Protein AF-0000000068976047 (afdb_homodimer)

Solvent-accessible surface area (backbone atoms only — not comparable to full-atom values): 14159 Å² total; per-residue (Å²): 62,16,25,46,36,59,75,75,38,33,38,39,38,35,43,45,72,54,91,62,30,31,36,36,36,40,38,37,31,64,46,67,55,63,36,50,22,12,32,35,28,21,61,12,13,27,55,48,78,71,39,56,56,12,60,57,67,25,42,96,78,71,57,48,32,22,29,54,85,47,95,58,36,28,60,20,35,65,30,65,44,47,22,38,84,79,4,38,30,60,44,77,45,77,33,67,41,77,63,47,94,49,88,65,67,58,56,6,17,16,40,34,38,23,65,24,45,41,48,39,33,67,66,83,45,71,54,12,36,65,64,11,56,14,69,56,63,69,50,57,26,38,24,7,35,47,78,131,62,17,25,47,38,61,76,74,37,34,38,39,40,36,43,44,73,54,89,62,30,32,36,34,37,41,38,40,32,62,46,67,54,62,36,50,23,11,32,33,28,20,63,12,13,27,55,48,78,73,38,56,54,12,59,56,66,25,42,95,78,70,58,48,31,21,29,56,84,46,96,57,34,28,59,19,36,65,30,66,44,46,24,38,84,79,4,38,30,62,43,77,45,76,32,65,40,79,61,47,94,50,87,67,67,58,56,7,18,17,41,35,38,24,67,24,45,41,49,40,34,67,66,82,47,71,56,12,38,64,64,11,56,13,69,55,64,68,50,58,26,38,22,7,36,46,80,132

Structure (mmCIF, N/CA/C/O backbone):
data_AF-0000000068976047-model_v1
#
loop_
_entity.id
_entity.type
_entity.pdbx_description
1 polymer 'Cytosolic Cu-Zn superoxide dismutase'
#
loop_
_atom_site.group_PDB
_atom_site.id
_atom_site.type_symbol
_atom_site.label_atom_id
_atom_site.label_alt_id
_atom_site.label_comp_id
_atom_site.label_asym_id
_atom_site.label_entity_id
_atom_site.label_seq_id
_atom_site.pdbx_PDB_ins_code
_atom_site.Cartn_x
_atom_site.Cartn_y
_atom_site.Cartn_z
_atom_site.occupancy
_atom_site.B_iso_or_equiv
_atom_site.auth_seq_id
_atom_site.auth_comp_id
_atom_site.auth_asym_id
_atom_site.auth_atom_id
_atom_site.pdbx_PDB_model_num
ATOM 1 N N . MET A 1 1 ? 10.93 -3.861 -1.671 1 97.94 1 MET A N 1
ATOM 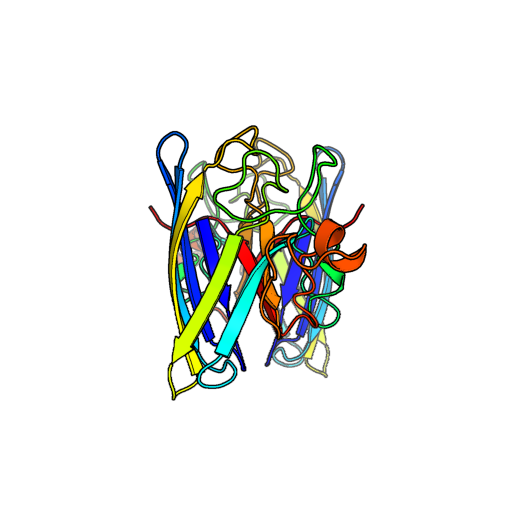2 C CA . MET A 1 1 ? 9.523 -3.537 -1.438 1 97.94 1 MET A CA 1
ATOM 3 C C . MET A 1 1 ? 8.953 -4.383 -0.306 1 97.94 1 MET A C 1
ATOM 5 O O . MET A 1 1 ? 9.5 -5.438 0.024 1 97.94 1 MET A O 1
ATOM 9 N N . VAL A 1 2 ? 7.941 -3.836 0.263 1 98.75 2 VAL A N 1
ATOM 10 C CA . VAL A 1 2 ? 7.293 -4.539 1.364 1 98.75 2 VAL A CA 1
ATOM 11 C C . VAL A 1 2 ? 5.773 -4.422 1.232 1 98.75 2 VAL A C 1
ATOM 13 O O . VAL A 1 2 ? 5.262 -3.379 0.822 1 98.75 2 VAL A O 1
ATOM 16 N N . ALA A 1 3 ? 5.066 -5.484 1.48 1 98.75 3 ALA A N 1
ATOM 17 C CA . ALA A 1 3 ? 3.609 -5.492 1.599 1 98.75 3 ALA A CA 1
ATOM 18 C C . ALA A 1 3 ? 3.174 -5.98 2.977 1 98.75 3 ALA A C 1
ATOM 20 O O . ALA A 1 3 ? 3.598 -7.051 3.424 1 98.75 3 ALA A O 1
ATOM 21 N N . THR A 1 4 ? 2.396 -5.211 3.668 1 98.44 4 THR A N 1
ATOM 22 C CA . THR A 1 4 ? 1.906 -5.543 5 1 98.44 4 THR A CA 1
ATOM 23 C C . THR A 1 4 ? 0.429 -5.922 4.957 1 98.44 4 THR A C 1
ATOM 25 O O . THR A 1 4 ? -0.408 -5.129 4.516 1 98.44 4 THR A O 1
ATOM 28 N N . PHE A 1 5 ? 0.188 -7.137 5.32 1 97.44 5 PHE A N 1
ATOM 29 C CA . PHE A 1 5 ? -1.178 -7.629 5.457 1 97.44 5 PHE A CA 1
ATOM 30 C C . PHE A 1 5 ? -1.69 -7.418 6.875 1 97.44 5 PHE A C 1
ATOM 32 O O . PHE A 1 5 ? -0.918 -7.477 7.836 1 97.44 5 PHE A O 1
ATOM 39 N N . ASN A 1 6 ? -3.053 -7.113 6.918 1 88.31 6 ASN A N 1
ATOM 40 C CA . ASN A 1 6 ? -3.564 -6.801 8.25 1 88.31 6 ASN A CA 1
ATOM 41 C C . ASN A 1 6 ? -4.949 -7.398 8.469 1 88.31 6 ASN A C 1
ATOM 43 O O . ASN A 1 6 ? -5.539 -7.973 7.555 1 88.31 6 ASN A O 1
ATOM 47 N N . ALA A 1 7 ? -5.438 -7.25 9.703 1 87.5 7 ALA A N 1
ATOM 48 C CA . ALA A 1 7 ? -6.73 -7.742 10.164 1 87.5 7 ALA A CA 1
ATOM 49 C C . ALA A 1 7 ? -6.762 -9.266 10.188 1 87.5 7 ALA A C 1
ATOM 51 O O . ALA A 1 7 ? -5.918 -9.898 10.828 1 87.5 7 ALA A O 1
ATOM 52 N N . SER A 1 8 ? -7.664 -9.828 9.43 1 90 8 SER A N 1
ATOM 53 C CA . SER A 1 8 ? -7.871 -11.273 9.484 1 90 8 SER A CA 1
ATOM 54 C C . SER A 1 8 ? -6.691 -12.023 8.875 1 90 8 SER A C 1
ATOM 56 O O . SER A 1 8 ? -6.453 -13.188 9.195 1 90 8 SER A O 1
ATOM 58 N N . TYR A 1 9 ? -6.016 -11.383 8.016 1 94.5 9 TYR A N 1
ATOM 59 C CA . TYR A 1 9 ? -4.801 -11.906 7.398 1 94.5 9 TYR A CA 1
ATOM 60 C C . TYR A 1 9 ? -3.59 -11.055 7.773 1 94.5 9 TYR A C 1
ATOM 62 O O . TYR A 1 9 ? -3.441 -9.93 7.289 1 94.5 9 TYR A O 1
ATOM 70 N N . SER A 1 10 ? -2.781 -11.508 8.641 1 96.12 10 SER A N 1
ATOM 71 C CA . SER A 1 10 ? -1.711 -10.672 9.172 1 96.12 10 SER A CA 1
ATOM 72 C C . SER A 1 10 ? -0.341 -11.188 8.758 1 96.12 10 SER A C 1
ATOM 74 O O . SER A 1 10 ? -0.132 -12.398 8.664 1 96.12 10 SER A O 1
ATOM 76 N N . GLY A 1 11 ? 0.594 -10.32 8.531 1 97.94 11 GLY A N 1
ATOM 77 C CA . GLY A 1 11 ? 1.97 -10.641 8.18 1 97.94 11 GLY A CA 1
ATOM 78 C C . GLY A 1 11 ? 2.539 -9.719 7.117 1 97.94 11 GLY A C 1
ATOM 79 O O . GLY A 1 11 ? 1.938 -8.695 6.785 1 97.94 11 GLY A O 1
ATOM 80 N N . GLN A 1 12 ? 3.736 -10.062 6.715 1 98.5 12 GLN A N 1
ATOM 81 C CA . GLN A 1 12 ? 4.41 -9.25 5.711 1 98.5 12 GLN A CA 1
ATOM 82 C C . GLN A 1 12 ? 5.164 -10.117 4.711 1 98.5 12 GLN A C 1
ATOM 84 O O . GLN A 1 12 ? 5.586 -11.227 5.039 1 98.5 12 GLN A O 1
ATOM 89 N N . ILE A 1 13 ? 5.297 -9.539 3.58 1 98.5 13 ILE A N 1
ATOM 90 C CA . ILE A 1 13 ? 6.246 -10.109 2.631 1 98.5 13 ILE A CA 1
ATOM 91 C C . ILE A 1 13 ? 7.18 -9.016 2.117 1 98.5 13 ILE A C 1
ATOM 93 O O . ILE A 1 13 ? 6.797 -7.848 2.037 1 98.5 13 ILE A O 1
ATOM 97 N N . PHE A 1 14 ? 8.359 -9.414 1.805 1 98.5 14 PHE A N 1
ATOM 98 C CA . PHE A 1 14 ? 9.391 -8.547 1.239 1 98.5 14 PHE A CA 1
ATOM 99 C C . PHE A 1 14 ? 9.789 -9.023 -0.155 1 98.5 14 PHE A C 1
ATOM 101 O O . PHE A 1 14 ? 9.93 -10.219 -0.393 1 98.5 14 PHE A O 1
ATOM 108 N N . VAL A 1 15 ? 9.875 -8.125 -1.045 1 97.31 15 VAL A N 1
ATOM 109 C CA . VAL A 1 15 ? 10.32 -8.406 -2.404 1 97.31 15 VAL A CA 1
ATOM 110 C C . VAL A 1 15 ? 11.633 -7.668 -2.678 1 97.31 15 VAL A C 1
ATOM 112 O O . VAL A 1 15 ? 11.695 -6.441 -2.559 1 97.31 15 VAL A O 1
ATOM 115 N N . HIS A 1 16 ? 12.539 -8.422 -3.029 1 95.75 16 HIS A N 1
ATOM 116 C CA . HIS A 1 16 ? 13.859 -7.867 -3.314 1 95.75 16 HIS A CA 1
ATOM 117 C C . HIS A 1 16 ? 14.32 -8.234 -4.719 1 95.75 16 HIS A C 1
ATOM 119 O O . HIS A 1 16 ? 14.266 -9.406 -5.109 1 95.75 16 HIS A O 1
ATOM 125 N N . ALA A 1 17 ? 14.719 -7.203 -5.414 1 92.75 17 ALA A N 1
ATOM 126 C CA . ALA A 1 17 ? 15.266 -7.441 -6.75 1 92.75 17 ALA A CA 1
ATOM 127 C C . ALA A 1 17 ? 16.781 -7.559 -6.715 1 92.75 17 ALA A C 1
ATOM 129 O O . ALA A 1 17 ? 17.469 -6.742 -6.086 1 92.75 17 ALA A O 1
ATOM 130 N N . ASP A 1 18 ? 17.25 -8.594 -7.277 1 89.31 18 ASP A N 1
ATOM 131 C CA . ASP A 1 18 ? 18.672 -8.844 -7.477 1 89.31 18 ASP A CA 1
ATOM 132 C C . ASP A 1 18 ? 18.953 -9.281 -8.914 1 89.31 18 ASP A C 1
ATOM 134 O O . ASP A 1 18 ? 18.766 -10.445 -9.258 1 89.31 18 ASP A O 1
ATOM 138 N N . GLY A 1 19 ? 19.516 -8.336 -9.672 1 89.38 19 GLY A N 1
ATOM 139 C CA . GLY A 1 19 ? 19.672 -8.633 -11.086 1 89.38 19 GLY A CA 1
ATOM 140 C C . GLY A 1 19 ? 18.359 -8.945 -11.781 1 89.38 19 GLY A C 1
ATOM 141 O O . GLY A 1 19 ? 17.422 -8.148 -11.734 1 89.38 19 GLY A O 1
ATOM 142 N N . ASN A 1 20 ? 18.312 -10.211 -12.32 1 89.25 20 ASN A N 1
ATOM 143 C CA . ASN A 1 20 ? 17.109 -10.594 -13.055 1 89.25 20 ASN A CA 1
ATOM 144 C C . ASN A 1 20 ? 16.172 -11.445 -12.203 1 89.25 20 ASN A C 1
ATOM 146 O O . ASN A 1 20 ? 15.273 -12.102 -12.727 1 89.25 20 ASN A O 1
ATOM 150 N N . LEU A 1 21 ? 16.438 -11.359 -10.945 1 92.44 21 LEU A N 1
ATOM 151 C CA . LEU A 1 21 ? 15.633 -12.188 -10.062 1 92.44 21 LEU A CA 1
ATOM 152 C C . LEU A 1 21 ? 14.914 -11.336 -9.023 1 92.44 21 LEU A C 1
ATOM 154 O O . LEU A 1 21 ? 15.477 -10.352 -8.523 1 92.44 21 LEU A O 1
ATOM 158 N N . LEU A 1 22 ? 13.695 -11.75 -8.75 1 94.19 22 LEU A N 1
ATOM 159 C CA . LEU A 1 22 ? 12.984 -11.281 -7.566 1 94.19 22 LEU A CA 1
ATOM 160 C C . LEU A 1 22 ? 12.945 -12.367 -6.496 1 94.19 22 LEU A C 1
ATOM 162 O O . LEU A 1 22 ? 12.641 -13.523 -6.789 1 94.19 22 LEU A O 1
ATOM 166 N N . THR A 1 23 ? 13.281 -11.977 -5.344 1 96.12 23 THR A N 1
ATOM 167 C CA . THR A 1 23 ? 13.078 -12.852 -4.195 1 96.12 23 THR A CA 1
ATOM 168 C C . THR A 1 23 ? 11.938 -12.336 -3.318 1 96.12 23 THR A C 1
ATOM 170 O O . THR A 1 23 ? 11.891 -11.156 -2.979 1 96.12 23 THR A O 1
ATOM 173 N N . VAL A 1 24 ? 11.023 -13.25 -3.035 1 97.19 24 VAL A N 1
ATOM 174 C CA . VAL A 1 24 ? 9.883 -12.938 -2.186 1 97.19 24 VAL A CA 1
ATOM 175 C C . VAL A 1 24 ? 9.945 -13.766 -0.904 1 97.19 24 VAL A C 1
ATOM 177 O O . VAL A 1 24 ? 9.914 -15 -0.952 1 97.19 24 VAL A O 1
ATOM 180 N N . ARG A 1 25 ? 10.016 -13.07 0.209 1 98.5 25 ARG A N 1
ATOM 181 C CA . ARG A 1 25 ? 10.133 -13.758 1.491 1 98.5 25 ARG A CA 1
ATOM 182 C C . ARG A 1 25 ? 9.188 -13.148 2.525 1 98.5 25 ARG A C 1
ATOM 184 O O . ARG A 1 25 ? 8.883 -11.961 2.471 1 98.5 25 ARG A O 1
ATOM 191 N N . GLY A 1 26 ? 8.766 -14.008 3.504 1 98.5 26 GLY A N 1
ATOM 192 C CA . GLY A 1 26 ? 7.914 -13.539 4.59 1 98.5 26 GLY A CA 1
ATOM 193 C C . GLY A 1 26 ? 6.848 -14.547 4.98 1 98.5 26 GLY A C 1
ATOM 194 O O . GLY A 1 26 ? 6.977 -15.742 4.695 1 98.5 26 GLY A O 1
ATOM 195 N N . GLN A 1 27 ? 5.867 -13.977 5.676 1 98.56 27 GLN A N 1
ATOM 196 C CA . GLN A 1 27 ? 4.832 -14.875 6.172 1 98.56 27 GLN A CA 1
ATOM 197 C C . GLN A 1 27 ? 3.494 -14.156 6.309 1 98.56 27 GLN A C 1
ATOM 199 O O . GLN A 1 27 ? 3.451 -12.984 6.684 1 98.56 27 GLN A O 1
ATOM 204 N N . ILE A 1 28 ? 2.475 -14.867 6.066 1 98.62 28 ILE A N 1
ATOM 205 C CA . ILE A 1 28 ? 1.108 -14.398 6.281 1 98.62 28 ILE A CA 1
ATOM 206 C C . ILE A 1 28 ? 0.331 -15.445 7.082 1 98.62 28 ILE A C 1
ATOM 208 O O . ILE A 1 28 ? 0.445 -16.641 6.828 1 98.62 28 ILE A O 1
ATOM 212 N N . SER A 1 29 ? -0.417 -15.039 7.98 1 98.5 29 SER A N 1
ATOM 213 C CA . SER A 1 29 ? -1.242 -15.898 8.82 1 98.5 29 SER A CA 1
ATOM 214 C C . SER A 1 29 ? -2.727 -15.617 8.609 1 98.5 29 SER A C 1
ATOM 216 O O . SER A 1 29 ? -3.096 -14.562 8.094 1 98.5 29 SER A O 1
ATOM 218 N N . GLY A 1 30 ? -3.537 -16.625 9.062 1 98.38 30 GLY A N 1
ATOM 219 C CA . GLY A 1 30 ? -4.98 -16.469 8.977 1 98.38 30 GLY A CA 1
ATOM 220 C C . GLY A 1 30 ? -5.57 -17.047 7.707 1 98.38 30 GLY A C 1
ATOM 221 O O . GLY A 1 30 ? -6.758 -16.875 7.43 1 98.38 30 GLY A O 1
ATOM 222 N N . LEU A 1 31 ? -4.762 -17.688 6.938 1 98.5 31 LEU A N 1
ATOM 223 C CA . LEU A 1 31 ? -5.172 -18.266 5.664 1 98.5 31 LEU A CA 1
ATOM 224 C C . LEU A 1 31 ? -5.766 -19.656 5.871 1 98.5 31 LEU A C 1
ATOM 226 O O . LEU A 1 31 ? -5.688 -20.219 6.969 1 98.5 31 LEU A O 1
ATOM 230 N N . PRO A 1 32 ? -6.449 -20.188 4.863 1 98.12 32 PRO A N 1
ATOM 231 C CA . PRO A 1 32 ? -6.961 -21.547 4.988 1 98.12 32 PRO A CA 1
ATOM 232 C C . PRO A 1 32 ? -5.863 -22.562 5.309 1 98.12 32 PRO A C 1
ATOM 234 O O . PRO A 1 32 ? -4.75 -22.453 4.789 1 98.12 32 PRO A O 1
ATOM 237 N N . ASN A 1 33 ? -6.223 -23.562 6.062 1 98.31 33 ASN A N 1
ATOM 238 C CA . ASN A 1 33 ? -5.262 -24.562 6.496 1 98.31 33 ASN A CA 1
ATOM 239 C C . ASN A 1 33 ? -4.883 -25.5 5.359 1 98.31 33 ASN A C 1
ATOM 241 O O . ASN A 1 33 ? -5.734 -25.906 4.562 1 98.31 33 ASN A O 1
ATOM 245 N N . SER A 1 34 ? -3.516 -25.891 5.363 1 98.38 34 SER A N 1
ATOM 246 C CA . SER A 1 34 ? -3.01 -26.938 4.48 1 98.38 34 SER A CA 1
ATOM 247 C C . SER A 1 34 ? -3.545 -26.766 3.064 1 98.38 34 SER A C 1
ATOM 249 O O . SER A 1 34 ? -4.094 -27.703 2.486 1 98.38 34 SER A O 1
ATOM 251 N N . SER A 1 35 ? -3.246 -25.578 2.561 1 98.44 35 SER A N 1
ATOM 252 C CA . SER A 1 35 ? -3.77 -25.219 1.247 1 98.44 35 SER A CA 1
ATOM 253 C C . SER A 1 35 ? -2.658 -24.719 0.329 1 98.44 35 SER A C 1
ATOM 255 O O . SER A 1 35 ? -1.587 -24.328 0.797 1 98.44 35 SER A O 1
ATOM 257 N N . THR A 1 36 ? -2.883 -24.906 -0.947 1 98.62 36 THR A N 1
ATOM 258 C CA . THR A 1 36 ? -2.078 -24.25 -1.979 1 98.62 36 THR A CA 1
ATOM 259 C C . THR A 1 36 ? -2.82 -23.062 -2.576 1 98.62 36 T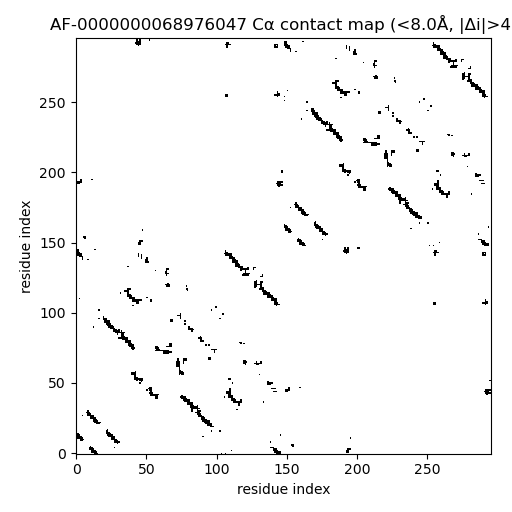HR A C 1
ATOM 261 O O . THR A 1 36 ? -3.947 -23.203 -3.057 1 98.62 36 THR A O 1
ATOM 264 N N . LEU A 1 37 ? -2.205 -21.891 -2.52 1 98.75 37 LEU A N 1
ATOM 265 C CA . LEU A 1 37 ? -2.889 -20.656 -2.877 1 98.75 37 LEU A CA 1
ATOM 266 C C . LEU A 1 37 ? -2.111 -19.891 -3.947 1 98.75 37 LEU A C 1
ATOM 268 O O . LEU A 1 37 ? -0.89 -19.75 -3.852 1 98.75 37 LEU A O 1
ATOM 272 N N . GLY A 1 38 ? -2.799 -19.438 -4.98 1 98.62 38 GLY A N 1
ATOM 273 C CA . GLY A 1 38 ? -2.184 -18.594 -5.996 1 98.62 38 GLY A CA 1
ATOM 274 C C . GLY A 1 38 ? -1.839 -17.203 -5.488 1 98.62 38 GLY A C 1
ATOM 275 O O . GLY A 1 38 ? -2.592 -16.625 -4.711 1 98.62 38 GLY A O 1
ATOM 276 N N . VAL A 1 39 ? -0.749 -16.703 -5.992 1 98.69 39 VAL A N 1
ATOM 277 C CA . VAL A 1 39 ? -0.303 -15.352 -5.645 1 98.69 39 VAL A CA 1
ATOM 278 C C . VAL A 1 39 ? 0.008 -14.57 -6.918 1 98.69 39 VAL A C 1
ATOM 280 O O . VAL A 1 39 ? 0.779 -15.023 -7.766 1 98.69 39 VAL A O 1
ATOM 283 N N . HIS A 1 40 ? -0.559 -13.438 -7.027 1 98.62 40 HIS A N 1
ATOM 284 C CA . HIS A 1 40 ? -0.315 -12.586 -8.188 1 98.62 40 HIS A CA 1
ATOM 285 C C . HIS A 1 40 ? -0.187 -11.125 -7.781 1 98.62 40 HIS A C 1
ATOM 287 O O . HIS A 1 40 ? -0.775 -10.695 -6.785 1 98.62 40 HIS A O 1
ATOM 293 N N . VAL A 1 41 ? 0.604 -10.391 -8.539 1 98.19 41 VAL A N 1
ATOM 294 C CA . VAL A 1 41 ? 0.572 -8.93 -8.477 1 98.19 41 VAL A CA 1
ATOM 295 C C . VAL A 1 41 ? -0.457 -8.398 -9.469 1 98.19 41 VAL A C 1
ATOM 297 O O . VAL A 1 41 ? -0.488 -8.812 -10.625 1 98.19 41 VAL A O 1
ATOM 300 N N . HIS A 1 42 ? -1.299 -7.547 -8.992 1 98.75 42 HIS A N 1
ATOM 301 C CA . HIS A 1 42 ? -2.373 -6.98 -9.805 1 98.75 42 HIS A CA 1
ATOM 302 C C . HIS A 1 42 ? -2.057 -5.547 -10.219 1 98.75 42 HIS A C 1
ATOM 304 O O . HIS A 1 42 ? -1.129 -4.934 -9.68 1 98.75 42 HIS A O 1
ATOM 310 N N . GLN A 1 43 ? -2.811 -5.023 -11.117 1 98.12 43 GLN A N 1
ATOM 311 C CA . GLN A 1 43 ? -2.396 -3.857 -11.891 1 98.12 43 GLN A CA 1
ATOM 312 C C . GLN A 1 43 ? -2.637 -2.564 -11.117 1 98.12 43 GLN A C 1
ATOM 314 O O . GLN A 1 43 ? -2.111 -1.511 -11.484 1 98.12 43 GLN A O 1
ATOM 319 N N . TYR A 1 44 ? -3.461 -2.572 -10.023 1 98.69 44 TYR A N 1
ATOM 320 C CA . TYR A 1 44 ? -3.701 -1.373 -9.227 1 98.69 44 TYR A CA 1
ATOM 321 C C . TYR A 1 44 ? -3.463 -1.643 -7.746 1 98.69 44 TYR A C 1
ATOM 323 O O . TYR A 1 44 ? -3.559 -2.785 -7.293 1 98.69 44 TYR A O 1
ATOM 331 N N . GLY A 1 45 ? -3.129 -0.586 -7.008 1 98.69 45 GLY A N 1
ATOM 332 C CA . GLY A 1 45 ? -2.971 -0.648 -5.562 1 98.69 45 GLY A CA 1
ATOM 333 C C . GLY A 1 45 ? -4.219 -0.226 -4.809 1 98.69 45 GLY A C 1
ATOM 334 O O . GLY A 1 45 ? -4.129 0.291 -3.693 1 98.69 45 GLY A O 1
ATOM 335 N N . ASP A 1 46 ? -5.359 -0.287 -5.445 1 98.56 46 ASP A N 1
ATOM 336 C CA . ASP A 1 46 ? -6.66 -0.04 -4.832 1 98.56 46 ASP A CA 1
ATOM 337 C C . ASP A 1 46 ? -7.215 -1.311 -4.191 1 98.56 46 ASP A C 1
ATOM 339 O O . ASP A 1 46 ? -7.656 -2.223 -4.895 1 98.56 46 ASP A O 1
ATOM 343 N N . LEU A 1 47 ? -7.281 -1.373 -2.822 1 97.94 47 LEU A N 1
ATOM 344 C CA . LEU A 1 47 ? -7.637 -2.596 -2.109 1 97.94 47 LEU A CA 1
ATOM 345 C C . LEU A 1 47 ? -9.125 -2.621 -1.788 1 97.94 47 LEU A C 1
ATOM 347 O O . LEU A 1 47 ? -9.586 -3.465 -1.015 1 97.94 47 LEU A O 1
ATOM 351 N N . GLY A 1 48 ? -9.844 -1.666 -2.309 1 96.56 48 GLY A N 1
ATOM 352 C CA . GLY A 1 48 ? -11.273 -1.596 -2.037 1 96.56 48 GLY A CA 1
ATOM 353 C C . GLY A 1 48 ? -12.039 -2.779 -2.588 1 96.56 48 GLY A C 1
ATOM 354 O O . GLY A 1 48 ? -11.531 -3.523 -3.428 1 96.56 48 GLY A O 1
ATOM 355 N N . ASN A 1 49 ? -13.219 -2.992 -2.053 1 95.75 49 ASN A N 1
ATOM 356 C CA . ASN A 1 49 ? -14.148 -4.02 -2.523 1 95.75 49 ASN A CA 1
ATOM 357 C C . ASN A 1 49 ? -13.531 -5.414 -2.422 1 95.75 49 ASN A C 1
ATOM 359 O O . ASN A 1 49 ? -13.547 -6.176 -3.391 1 95.75 49 ASN A O 1
ATOM 363 N N . GLY A 1 50 ? -12.945 -5.695 -1.288 1 94.38 50 GLY A N 1
ATOM 364 C CA . GLY A 1 50 ? -12.383 -7.02 -1.064 1 94.38 50 GLY A CA 1
ATOM 365 C C . GLY A 1 50 ? -11.305 -7.387 -2.062 1 94.38 50 GLY A C 1
ATOM 366 O O . GLY A 1 50 ? -11.281 -8.508 -2.58 1 94.38 50 GLY A O 1
ATOM 367 N N . CYS A 1 51 ? -10.5 -6.434 -2.545 1 97.06 51 CYS A N 1
ATOM 368 C CA . CYS A 1 51 ? -9.367 -6.613 -3.441 1 97.06 51 CYS A CA 1
ATOM 369 C C . CYS A 1 51 ? -9.812 -6.602 -4.898 1 97.06 51 CYS A C 1
ATOM 371 O O . CYS A 1 51 ? -8.984 -6.664 -5.805 1 97.06 51 CYS A O 1
ATOM 373 N N . LEU A 1 52 ? -11.055 -6.465 -5.148 1 98 52 LEU A N 1
ATOM 374 C CA . LEU A 1 52 ? -11.516 -6.457 -6.531 1 98 52 LEU A CA 1
ATOM 375 C C . LEU A 1 52 ? -11.023 -5.215 -7.266 1 98 52 LEU A C 1
ATOM 377 O O . LEU A 1 52 ? -10.75 -5.262 -8.461 1 98 52 LEU A O 1
ATOM 381 N N . ASN A 1 53 ? -10.93 -4.137 -6.582 1 98.38 53 ASN A N 1
ATOM 382 C CA . ASN A 1 53 ? -10.516 -2.883 -7.203 1 98.38 53 ASN A CA 1
ATOM 383 C C . ASN A 1 53 ? -9.039 -2.902 -7.59 1 98.38 53 ASN A C 1
ATOM 385 O O . ASN A 1 53 ? -8.555 -1.984 -8.258 1 98.38 53 ASN A O 1
ATOM 389 N N . ALA A 1 54 ? -8.32 -3.943 -7.223 1 98.56 54 ALA A N 1
ATOM 390 C CA . ALA A 1 54 ? -6.926 -4.082 -7.629 1 98.56 54 ALA A CA 1
ATOM 391 C C . ALA A 1 54 ? -6.816 -4.41 -9.117 1 98.56 54 ALA A C 1
ATOM 393 O O . ALA A 1 54 ? -5.727 -4.363 -9.688 1 98.56 54 ALA A O 1
ATOM 394 N N . GLY A 1 55 ? -7.973 -4.777 -9.742 1 98.5 55 GLY A N 1
ATOM 395 C CA . GLY A 1 55 ? -7.965 -5.086 -11.164 1 98.5 55 GLY A CA 1
ATOM 396 C C . GLY A 1 55 ? -7.383 -6.453 -11.469 1 98.5 55 GLY A C 1
ATOM 397 O O . GLY A 1 55 ? -7.363 -7.336 -10.609 1 98.5 55 GLY A O 1
ATOM 398 N N . GLY A 1 56 ? -7.008 -6.68 -12.711 1 98.25 56 GLY A N 1
ATOM 399 C CA . GLY A 1 56 ? -6.449 -7.953 -13.133 1 98.25 56 GLY A CA 1
ATOM 400 C C . GLY A 1 56 ? -4.969 -8.086 -12.828 1 98.25 56 GLY A C 1
ATOM 401 O O . GLY A 1 56 ? -4.371 -7.184 -12.234 1 98.25 56 GLY A O 1
ATOM 402 N N . HIS A 1 57 ? -4.383 -9.227 -13.219 1 98.62 57 HIS A N 1
ATOM 403 C CA . HIS A 1 57 ? -2.945 -9.422 -13.07 1 98.62 57 HIS A CA 1
ATOM 404 C C . HIS A 1 57 ? -2.164 -8.289 -13.734 1 98.62 57 HIS A C 1
ATOM 406 O O . HIS A 1 57 ? -2.572 -7.785 -14.781 1 98.62 57 HIS A O 1
ATOM 412 N N . TYR A 1 58 ? -1.104 -7.867 -13.109 1 98 58 TYR A N 1
ATOM 413 C CA . TYR A 1 58 ? -0.185 -6.969 -13.797 1 98 58 TYR A CA 1
ATOM 414 C C . TYR A 1 58 ? 0.39 -7.621 -15.039 1 98 58 TYR A C 1
ATOM 416 O O . TYR A 1 58 ? 1.142 -8.594 -14.953 1 98 58 TYR A O 1
ATOM 424 N N . ASN A 1 59 ? 0.068 -7.078 -16.234 1 96.69 59 ASN A N 1
ATOM 425 C CA . ASN A 1 59 ? 0.409 -7.652 -17.531 1 96.69 59 ASN A CA 1
ATOM 426 C C . ASN A 1 59 ? 0.55 -6.578 -18.609 1 96.69 59 ASN A C 1
ATOM 428 O O . ASN A 1 59 ? -0.197 -6.57 -19.578 1 96.69 59 ASN A O 1
ATOM 432 N N . PRO A 1 60 ? 1.59 -5.766 -18.438 1 94.25 60 PRO A N 1
ATOM 433 C CA . PRO A 1 60 ? 1.718 -4.637 -19.359 1 94.25 60 PRO A CA 1
ATOM 434 C C . PRO A 1 60 ? 1.991 -5.082 -20.797 1 94.25 60 PRO A C 1
ATOM 436 O O . PRO A 1 60 ? 1.783 -4.309 -21.734 1 94.25 60 PRO A O 1
ATOM 439 N N . ARG A 1 61 ? 2.355 -6.352 -20.984 1 92.12 61 ARG A N 1
ATOM 440 C CA . ARG A 1 61 ? 2.738 -6.809 -22.312 1 92.12 61 ARG A CA 1
ATOM 441 C C . ARG A 1 61 ? 1.638 -7.66 -22.938 1 92.12 61 ARG A C 1
ATOM 443 O O . ARG A 1 61 ? 1.775 -8.133 -24.062 1 92.12 61 ARG A O 1
ATOM 450 N N . GLY A 1 62 ? 0.649 -7.875 -22.203 1 94.38 62 GLY A N 1
ATOM 451 C CA . GLY A 1 62 ? -0.503 -8.578 -22.734 1 94.38 62 GLY A CA 1
ATOM 452 C C . GLY A 1 62 ? -0.193 -10.008 -23.141 1 94.38 62 GLY A C 1
ATOM 453 O O . GLY A 1 62 ? -0.625 -10.469 -24.203 1 94.38 62 GLY A O 1
ATOM 454 N N . VAL A 1 63 ? 0.613 -10.672 -22.359 1 95.12 63 VAL A N 1
ATOM 455 C CA . VAL A 1 63 ? 0.972 -12.055 -22.656 1 95.12 63 VAL A CA 1
ATOM 456 C C . VAL A 1 63 ? 0.067 -13 -21.875 1 95.12 63 VAL A C 1
ATOM 458 O O . VAL A 1 63 ? -0.764 -12.562 -21.078 1 95.12 63 VAL A O 1
ATOM 461 N N . THR A 1 64 ? 0.251 -14.289 -22.141 1 95.75 64 THR A N 1
ATOM 462 C CA . THR A 1 64 ? -0.564 -15.289 -21.469 1 95.75 64 THR A CA 1
ATOM 463 C C . THR A 1 64 ? -0.037 -15.555 -20.062 1 95.75 64 THR A C 1
ATOM 465 O O . THR A 1 64 ? 1.145 -15.336 -19.781 1 95.75 64 THR A O 1
ATOM 468 N N . HIS A 1 65 ? -0.998 -15.969 -19.25 1 97.44 65 HIS A N 1
ATOM 469 C CA . HIS A 1 65 ? -0.645 -16.359 -17.891 1 97.44 65 HIS A CA 1
ATOM 470 C C . HIS A 1 65 ? 0.278 -17.578 -17.891 1 97.44 65 HIS A C 1
ATOM 472 O O . HIS A 1 65 ? 0.193 -18.422 -18.781 1 97.44 65 HIS A O 1
ATOM 478 N N . GLY A 1 66 ? 1.156 -17.672 -16.875 1 95.81 66 GLY A N 1
ATOM 479 C CA . GLY A 1 66 ? 2.051 -18.797 -16.719 1 95.81 66 GLY A CA 1
ATOM 480 C C . GLY A 1 66 ? 2.631 -18.922 -15.312 1 95.81 66 GLY A C 1
ATOM 481 O O . GLY A 1 66 ? 2.271 -18.141 -14.422 1 95.81 66 GLY A O 1
ATOM 482 N N . GLY A 1 67 ? 3.436 -19.922 -15.109 1 92.69 67 GLY A N 1
ATOM 483 C CA . GLY A 1 67 ? 4.129 -20.094 -13.844 1 92.69 67 GLY A CA 1
ATOM 484 C C . GLY A 1 67 ? 5.5 -19.438 -13.82 1 92.69 67 GLY A C 1
ATOM 485 O O . GLY A 1 67 ? 5.988 -18.969 -14.852 1 92.69 67 GLY A O 1
ATOM 486 N N . PRO A 1 68 ? 6.09 -19.359 -12.656 1 87.94 68 PRO A N 1
ATOM 487 C CA . PRO A 1 68 ? 7.375 -18.672 -12.5 1 87.94 68 PRO A CA 1
ATOM 488 C C . PRO A 1 68 ? 8.461 -19.234 -13.414 1 87.94 68 PRO A C 1
ATOM 490 O O . PRO A 1 68 ? 9.414 -18.531 -13.75 1 87.94 68 PRO A O 1
ATOM 493 N N . ASP A 1 69 ? 8.281 -20.438 -13.922 1 85.19 69 ASP A N 1
ATOM 494 C CA . ASP A 1 69 ? 9.336 -21.078 -14.688 1 85.19 69 ASP A CA 1
ATOM 495 C C . ASP A 1 69 ? 9.008 -21.094 -16.188 1 85.19 69 ASP A C 1
ATOM 497 O O . ASP A 1 69 ? 9.758 -21.656 -16.984 1 85.19 69 ASP A O 1
ATOM 501 N N . THR A 1 70 ? 7.988 -20.469 -16.484 1 87.88 70 THR A N 1
ATOM 502 C CA . THR A 1 70 ? 7.617 -20.469 -17.891 1 87.88 70 THR A CA 1
ATOM 503 C C . THR A 1 70 ? 8.273 -19.312 -18.641 1 87.88 70 THR A C 1
ATOM 505 O O . THR A 1 70 ? 8.602 -18.281 -18.031 1 87.88 70 THR A O 1
ATOM 508 N N . ALA A 1 71 ? 8.469 -19.469 -19.922 1 85 71 ALA A N 1
ATOM 509 C CA . ALA A 1 71 ? 9.117 -18.469 -20.75 1 85 71 ALA A CA 1
ATOM 510 C C . ALA A 1 71 ? 8.242 -17.234 -20.906 1 85 71 ALA A C 1
ATOM 512 O O . ALA A 1 71 ? 8.742 -16.109 -20.984 1 85 71 ALA A O 1
ATOM 513 N N . SER A 1 72 ? 6.953 -17.469 -21.016 1 88.5 72 SER A N 1
ATOM 514 C CA . SER A 1 72 ? 6 -16.375 -21.156 1 88.5 72 SER A CA 1
ATOM 515 C C . SER A 1 72 ? 4.977 -16.391 -20.016 1 88.5 72 SER A C 1
ATOM 517 O O . SER A 1 72 ? 4.375 -17.422 -19.734 1 88.5 72 SER A O 1
ATOM 519 N N . ARG A 1 73 ? 4.805 -15.273 -19.422 1 94.75 73 ARG A N 1
ATOM 520 C CA . ARG A 1 73 ? 3.85 -15.078 -18.344 1 94.75 73 ARG A CA 1
ATOM 521 C C . ARG A 1 73 ? 3.648 -13.602 -18.047 1 94.75 73 ARG A C 1
ATOM 523 O O . ARG A 1 73 ? 4.457 -12.766 -18.453 1 94.75 73 ARG A O 1
ATOM 530 N N . HIS A 1 74 ? 2.521 -13.32 -17.312 1 95.62 74 HIS A N 1
ATOM 531 C CA . HIS A 1 74 ? 2.453 -11.984 -16.734 1 95.62 74 HIS A CA 1
ATOM 532 C C . HIS A 1 74 ? 3.633 -11.719 -15.812 1 95.62 74 HIS A C 1
ATOM 534 O O . HIS A 1 74 ? 4.02 -12.594 -15.031 1 95.62 74 HIS A O 1
ATOM 540 N N . PRO A 1 75 ? 4.148 -10.57 -15.797 1 93.88 75 PRO A N 1
ATOM 541 C CA . PRO A 1 75 ? 5.137 -10.219 -14.781 1 93.88 75 PRO A CA 1
ATOM 542 C C . PRO A 1 75 ? 4.598 -10.359 -13.359 1 93.88 75 PRO A C 1
ATOM 544 O O . PRO A 1 75 ? 5.367 -10.586 -12.422 1 93.88 75 PRO A O 1
ATOM 547 N N . GLY A 1 76 ? 3.289 -10.297 -13.203 1 95.81 76 GLY A N 1
ATOM 548 C CA . GLY A 1 76 ? 2.674 -10.383 -11.883 1 95.81 76 GLY A CA 1
ATOM 549 C C . GLY A 1 76 ? 2.371 -11.805 -11.453 1 95.81 76 GLY A C 1
ATOM 550 O O . GLY A 1 76 ? 1.797 -12.023 -10.391 1 95.81 76 GLY A O 1
ATOM 551 N N . ASP A 1 77 ? 2.746 -12.766 -12.219 1 97.25 77 ASP A N 1
ATOM 552 C CA . ASP A 1 77 ? 2.441 -14.156 -11.906 1 97.25 77 ASP A CA 1
ATOM 553 C C . ASP A 1 77 ? 3.48 -14.75 -10.961 1 97.25 77 ASP A C 1
ATOM 555 O O . ASP A 1 77 ? 4.504 -15.281 -11.406 1 97.25 77 ASP A O 1
ATOM 559 N N . PHE A 1 78 ? 3.148 -14.844 -9.688 1 96.81 78 PHE A N 1
ATOM 560 C CA . PHE A 1 78 ? 4.129 -15.25 -8.695 1 96.81 78 PHE A CA 1
ATOM 561 C C . PHE A 1 78 ? 3.969 -16.734 -8.352 1 96.81 78 PHE A C 1
ATOM 563 O O . PHE A 1 78 ? 4.773 -17.281 -7.602 1 96.81 78 PHE A O 1
ATOM 570 N N . GLY A 1 79 ? 2.924 -17.344 -8.883 1 97.19 79 GLY A N 1
ATOM 571 C CA . GLY A 1 79 ? 2.746 -18.781 -8.68 1 97.19 79 GLY A CA 1
ATOM 572 C C . GLY A 1 79 ? 1.929 -19.109 -7.441 1 97.19 79 GLY A C 1
ATOM 573 O O . GLY A 1 79 ? 0.838 -18.562 -7.254 1 97.19 79 GLY A O 1
ATOM 574 N N . ASN A 1 80 ? 2.441 -20.031 -6.625 1 98.19 80 ASN A N 1
ATOM 575 C CA . ASN A 1 80 ? 1.707 -20.547 -5.477 1 98.19 80 ASN A CA 1
ATOM 576 C C . ASN A 1 80 ? 2.523 -20.438 -4.191 1 98.19 80 ASN A C 1
ATOM 578 O O . ASN A 1 80 ? 3.754 -20.453 -4.23 1 98.19 80 ASN A O 1
ATOM 582 N N . VAL A 1 81 ? 1.804 -20.375 -3.123 1 98.44 81 VAL A N 1
ATOM 583 C CA . VAL A 1 81 ? 2.35 -20.578 -1.784 1 98.44 81 VAL A CA 1
ATOM 584 C C . VAL A 1 81 ? 1.55 -21.641 -1.05 1 98.44 81 VAL A C 1
ATOM 586 O O . VAL A 1 81 ? 0.392 -21.906 -1.386 1 98.44 81 VAL A O 1
ATOM 589 N N . ARG A 1 82 ? 2.148 -22.219 -0.097 1 98.38 82 ARG A N 1
ATOM 590 C CA . ARG A 1 82 ? 1.477 -23.234 0.704 1 98.38 82 ARG A CA 1
ATOM 591 C C . ARG A 1 82 ? 1.303 -22.781 2.146 1 98.38 82 ARG A C 1
ATOM 593 O O . ARG A 1 82 ? 2.197 -22.141 2.713 1 98.38 82 ARG A O 1
ATOM 600 N N . THR A 1 83 ? 0.194 -23.109 2.688 1 98.56 83 THR A N 1
ATOM 601 C CA . THR A 1 83 ? -0.047 -22.859 4.105 1 98.56 83 THR A CA 1
ATOM 602 C C . THR A 1 83 ? 0.151 -24.141 4.918 1 98.56 83 THR A C 1
ATOM 604 O O . THR A 1 83 ? -0.05 -25.25 4.41 1 98.56 83 THR A O 1
ATOM 607 N N . ASP A 1 84 ? 0.557 -23.969 6.121 1 98.44 84 ASP A N 1
ATOM 608 C CA . ASP A 1 84 ? 0.676 -25.125 7.004 1 98.44 84 ASP A CA 1
ATOM 609 C C . ASP A 1 84 ? -0.658 -25.438 7.676 1 98.44 84 ASP A C 1
ATOM 611 O O . ASP A 1 84 ? -1.699 -24.906 7.285 1 98.44 84 ASP A O 1
ATOM 615 N N . GLY A 1 85 ? -0.621 -26.328 8.594 1 98.38 85 GLY A N 1
ATOM 616 C CA . GLY A 1 85 ? -1.826 -26.781 9.266 1 98.38 85 GLY A CA 1
ATOM 617 C C . GLY A 1 85 ? -2.455 -25.719 10.148 1 98.38 85 GLY A C 1
ATOM 618 O O . GLY A 1 85 ? -3.582 -25.891 10.617 1 98.38 85 GLY A O 1
ATOM 619 N N . MET A 1 86 ? -1.782 -24.609 10.352 1 98.25 86 MET A N 1
ATOM 620 C CA . MET A 1 86 ? -2.293 -23.531 11.195 1 98.25 86 MET A CA 1
ATOM 621 C C . MET A 1 86 ? -2.66 -22.312 10.344 1 98.25 86 MET A C 1
ATOM 623 O O . MET A 1 86 ? -2.908 -21.234 10.883 1 98.25 86 MET A O 1
ATOM 627 N N . GLY A 1 87 ? -2.582 -22.406 9.016 1 98.38 87 GLY A N 1
ATOM 628 C CA . GLY A 1 87 ? -2.979 -21.328 8.133 1 98.38 87 GLY A CA 1
ATOM 629 C C . GLY A 1 87 ? -1.894 -20.281 7.938 1 98.38 87 GLY A C 1
ATOM 630 O O . GLY A 1 87 ? -2.188 -19.109 7.691 1 98.38 87 GLY A O 1
ATOM 631 N N . VAL A 1 88 ? -0.682 -20.703 8.164 1 98.69 88 VAL A N 1
ATOM 632 C CA . VAL A 1 88 ? 0.449 -19.812 7.953 1 98.69 88 VAL A CA 1
ATOM 633 C C . VAL A 1 88 ? 1.129 -20.125 6.625 1 98.69 88 VAL A C 1
ATOM 635 O O . VAL A 1 88 ? 1.499 -21.281 6.371 1 98.69 88 VAL A O 1
ATOM 638 N N . ALA A 1 89 ? 1.225 -19.141 5.75 1 98.56 89 ALA A N 1
ATOM 639 C CA . ALA A 1 89 ? 1.993 -19.281 4.516 1 98.56 89 ALA A CA 1
ATOM 640 C C . ALA A 1 89 ? 3.391 -18.688 4.672 1 98.56 89 ALA A C 1
ATOM 642 O O . ALA A 1 89 ? 3.539 -17.516 5.039 1 98.56 89 ALA A O 1
ATOM 643 N N . ASN A 1 90 ? 4.359 -19.469 4.418 1 96.56 90 ASN A N 1
ATOM 644 C CA . ASN A 1 90 ? 5.734 -18.984 4.336 1 96.56 90 ASN A CA 1
ATOM 645 C C . ASN A 1 90 ? 6.156 -18.734 2.893 1 96.56 90 ASN A C 1
ATOM 647 O O . ASN A 1 90 ? 6.168 -19.656 2.072 1 96.56 90 ASN A O 1
ATOM 651 N N . PHE A 1 91 ? 6.438 -17.531 2.662 1 97.62 91 PHE A N 1
ATOM 652 C CA . PHE A 1 91 ? 6.906 -17.141 1.336 1 97.62 91 PHE A CA 1
ATOM 653 C C . PHE A 1 91 ? 8.414 -17.328 1.219 1 97.62 91 PHE A C 1
ATOM 655 O O . PHE A 1 91 ? 9.172 -16.812 2.043 1 97.62 91 PHE A O 1
ATOM 662 N N . ASP A 1 92 ? 8.828 -18.047 0.29 1 96.88 92 ASP A N 1
ATOM 663 C CA . ASP A 1 92 ? 10.211 -18.188 -0.166 1 96.88 92 ASP A CA 1
ATOM 664 C C . ASP A 1 92 ? 10.266 -18.484 -1.661 1 96.88 92 ASP A C 1
ATOM 666 O O . ASP A 1 92 ? 10.531 -19.625 -2.059 1 96.88 92 ASP A O 1
ATOM 670 N N . LEU A 1 93 ? 10.109 -17.453 -2.439 1 95.44 93 LEU A N 1
ATOM 671 C CA . LEU A 1 93 ? 9.992 -17.578 -3.887 1 95.44 93 LEU A CA 1
ATOM 672 C C . LEU A 1 93 ? 11.141 -16.859 -4.59 1 95.44 93 LEU A C 1
ATOM 674 O O . LEU A 1 93 ? 11.586 -15.805 -4.129 1 95.44 93 LEU A O 1
ATOM 678 N N . THR A 1 94 ? 11.594 -17.438 -5.605 1 93.75 94 THR A N 1
ATOM 679 C CA . THR A 1 94 ? 12.484 -16.781 -6.559 1 93.75 94 THR A CA 1
ATOM 680 C C . THR A 1 94 ? 11.852 -16.734 -7.949 1 93.75 94 THR A C 1
ATOM 682 O O . THR A 1 94 ? 11.523 -17.781 -8.508 1 93.75 94 THR A O 1
ATOM 685 N N . ILE A 1 95 ? 11.688 -15.539 -8.453 1 91.31 95 ILE A N 1
ATOM 686 C CA . ILE A 1 95 ? 10.984 -15.312 -9.711 1 91.31 95 ILE A CA 1
ATOM 687 C C . ILE A 1 95 ? 11.875 -14.523 -10.664 1 91.31 95 ILE A C 1
ATOM 689 O O . ILE A 1 95 ? 12.516 -13.547 -10.266 1 91.31 95 ILE A O 1
ATOM 693 N N . ARG A 1 96 ? 11.898 -14.961 -11.914 1 91.62 96 ARG A N 1
ATOM 694 C CA . ARG A 1 96 ? 12.617 -14.148 -12.898 1 91.62 96 ARG A CA 1
ATOM 695 C C . ARG A 1 96 ? 11.875 -12.852 -13.18 1 91.62 96 ARG A C 1
ATOM 697 O O . ARG A 1 96 ? 10.656 -12.844 -13.344 1 91.62 96 ARG A O 1
ATOM 704 N N . ASN A 1 97 ? 12.586 -11.781 -13.172 1 88 97 ASN A N 1
ATOM 705 C CA . ASN A 1 97 ? 11.969 -10.477 -13.352 1 88 97 ASN A CA 1
ATOM 706 C C . ASN A 1 97 ? 11.93 -10.07 -14.82 1 88 97 ASN A C 1
ATOM 708 O O . ASN A 1 97 ? 11.781 -8.891 -15.141 1 88 97 ASN A O 1
ATOM 712 N N . SER A 1 98 ? 12.078 -11.008 -15.758 1 81 98 SER A N 1
ATOM 713 C CA . SER A 1 98 ? 12.219 -10.719 -17.188 1 81 98 SER A CA 1
ATOM 714 C C . SER A 1 98 ? 10.977 -10.031 -17.734 1 81 98 SER A C 1
ATOM 716 O O . SER A 1 98 ? 11.055 -9.32 -18.75 1 81 98 SER A O 1
ATOM 718 N N . GLY A 1 99 ? 9.898 -10.156 -17.125 1 84.06 99 GLY A N 1
ATOM 719 C CA . GLY A 1 99 ? 8.695 -9.484 -17.609 1 84.06 99 GLY A CA 1
ATOM 720 C C . GLY A 1 99 ? 8.578 -8.047 -17.125 1 84.06 99 GLY A C 1
ATOM 721 O O . GLY A 1 99 ? 7.66 -7.328 -17.531 1 84.06 99 GLY A O 1
ATOM 722 N N . LEU A 1 100 ? 9.586 -7.586 -16.359 1 89.5 100 LEU A N 1
ATOM 723 C CA . LEU A 1 100 ? 9.586 -6.223 -15.836 1 89.5 100 LEU A CA 1
ATOM 724 C C . LEU A 1 100 ? 10.562 -5.344 -16.609 1 89.5 100 LEU A C 1
ATOM 726 O O . LEU A 1 100 ? 11.594 -5.82 -17.078 1 89.5 100 LEU A O 1
ATOM 730 N N . THR A 1 101 ? 10.148 -4.125 -16.828 1 86.56 101 THR A N 1
ATOM 731 C CA . THR A 1 101 ? 11.031 -3.156 -17.469 1 86.56 101 THR A CA 1
ATOM 732 C C . THR A 1 101 ? 12.039 -2.602 -16.453 1 86.56 101 THR A C 1
ATOM 734 O O . THR A 1 101 ? 13.203 -2.375 -16.797 1 86.56 101 THR A O 1
ATOM 737 N N . LYS A 1 102 ? 11.562 -2.318 -15.281 1 89.69 102 LYS A N 1
ATOM 738 C CA . LYS A 1 102 ? 12.391 -1.858 -14.172 1 89.69 102 LYS A CA 1
ATOM 739 C C . LYS A 1 102 ? 12.117 -2.666 -12.914 1 89.69 102 LYS A C 1
ATOM 741 O O . LYS A 1 102 ? 11.016 -3.193 -12.734 1 89.69 102 LYS A O 1
ATOM 746 N N . ASN A 1 103 ? 13.062 -2.699 -12.055 1 79.44 103 ASN A N 1
ATOM 747 C CA . ASN A 1 103 ? 13 -3.52 -10.852 1 79.44 103 ASN A CA 1
ATOM 748 C C . ASN A 1 103 ? 11.914 -3.031 -9.898 1 79.44 103 ASN A C 1
ATOM 750 O O . ASN A 1 103 ? 11.375 -3.811 -9.109 1 79.44 103 ASN A O 1
ATOM 754 N N . ASP A 1 104 ? 11.578 -1.729 -9.961 1 85.25 104 ASP A N 1
ATOM 755 C CA . ASP A 1 104 ? 10.641 -1.192 -8.977 1 85.25 104 ASP A CA 1
ATOM 756 C C . ASP A 1 104 ? 9.273 -0.922 -9.609 1 85.25 104 ASP A C 1
ATOM 758 O O . ASP A 1 104 ? 8.477 -0.154 -9.07 1 85.25 104 ASP A O 1
ATOM 762 N N . GLU A 1 105 ? 9.047 -1.562 -10.688 1 93.75 105 GLU A N 1
ATOM 763 C CA . GLU A 1 105 ? 7.801 -1.33 -11.406 1 93.75 105 GLU A CA 1
ATOM 764 C C . GLU A 1 105 ? 6.605 -1.867 -10.625 1 93.75 105 GLU A C 1
ATOM 766 O O . GLU A 1 105 ? 5.461 -1.488 -10.891 1 93.75 105 GLU A O 1
ATOM 771 N N . LEU A 1 106 ? 6.836 -2.713 -9.727 1 96.5 106 LEU A N 1
ATOM 772 C CA . LEU A 1 106 ? 5.754 -3.316 -8.961 1 96.5 106 LEU A CA 1
ATOM 773 C C . LEU A 1 106 ? 5.348 -2.424 -7.797 1 96.5 106 LEU A C 1
ATOM 775 O O . LEU A 1 106 ? 4.305 -2.645 -7.172 1 96.5 106 LEU A O 1
ATOM 779 N N . LEU A 1 107 ? 6.148 -1.381 -7.559 1 97.44 107 LEU A N 1
ATOM 780 C CA . LEU A 1 107 ? 5.855 -0.476 -6.453 1 97.44 107 LEU A CA 1
ATOM 781 C C . LEU A 1 107 ? 4.473 0.148 -6.613 1 97.44 107 LEU A C 1
ATOM 783 O O . LEU A 1 107 ? 4.121 0.616 -7.699 1 97.44 107 LEU A O 1
ATOM 787 N N . GLY A 1 108 ? 3.695 0.071 -5.523 1 98.5 108 GLY A N 1
ATOM 788 C CA . GLY A 1 108 ? 2.367 0.661 -5.516 1 98.5 108 GLY A CA 1
ATOM 789 C C . GLY A 1 108 ? 1.293 -0.283 -6.023 1 98.5 108 GLY A C 1
ATOM 790 O O . GLY A 1 108 ? 0.105 0.043 -5.988 1 98.5 108 GLY A O 1
ATOM 791 N N . LEU A 1 109 ? 1.64 -1.434 -6.512 1 98.62 109 LEU A N 1
ATOM 792 C CA . LEU A 1 109 ? 0.68 -2.43 -6.977 1 98.62 109 LEU A CA 1
ATOM 793 C C . LEU A 1 109 ? 0.295 -3.379 -5.844 1 98.62 109 LEU A C 1
ATOM 795 O O . LEU A 1 109 ? 0.98 -3.445 -4.824 1 98.62 109 LEU A O 1
ATOM 799 N N . ALA A 1 110 ? -0.791 -4.055 -6.039 1 98.81 110 ALA A N 1
ATOM 800 C CA . ALA A 1 110 ? -1.289 -4.941 -4.988 1 98.81 110 ALA A CA 1
ATOM 801 C C . ALA A 1 110 ? -0.822 -6.375 -5.215 1 98.81 110 ALA A C 1
ATOM 803 O O . ALA A 1 110 ? -0.916 -6.898 -6.324 1 98.81 110 ALA A O 1
ATOM 804 N N . VAL A 1 111 ? -0.32 -6.984 -4.195 1 98.81 111 VAL A N 1
ATOM 805 C CA . VAL A 1 111 ? -0.195 -8.438 -4.156 1 98.81 111 VAL A CA 1
ATOM 806 C C . VAL A 1 111 ? -1.499 -9.055 -3.652 1 98.81 111 VAL A C 1
ATOM 808 O O . VAL A 1 111 ? -2.025 -8.648 -2.613 1 98.81 111 VAL A O 1
ATOM 811 N N . VAL A 1 112 ? -1.968 -10 -4.383 1 98.81 112 VAL A N 1
ATOM 812 C CA . VAL A 1 112 ? -3.217 -10.672 -4.035 1 98.81 112 VAL A CA 1
ATOM 813 C C . VAL A 1 112 ? -2.953 -12.156 -3.789 1 98.81 112 VAL A C 1
ATOM 815 O O . VAL A 1 112 ? -2.307 -12.82 -4.602 1 98.81 112 VAL A O 1
ATOM 818 N N . VAL A 1 113 ? -3.393 -12.641 -2.672 1 98.81 113 VAL A N 1
ATOM 819 C CA . VAL A 1 113 ? -3.451 -14.078 -2.398 1 98.81 113 VAL A CA 1
ATOM 820 C C . VAL A 1 113 ? -4.852 -14.602 -2.701 1 98.81 113 VAL A C 1
ATOM 822 O O . VAL A 1 113 ? -5.836 -14.125 -2.137 1 98.81 113 VAL A O 1
ATOM 825 N N . HIS A 1 114 ? -4.891 -15.578 -3.557 1 98.75 114 HIS A N 1
ATOM 826 C CA . HIS A 1 114 ? -6.164 -16.156 -3.979 1 98.75 114 HIS A CA 1
ATOM 827 C C . HIS A 1 114 ? -6.512 -17.391 -3.156 1 98.75 114 HIS A C 1
ATOM 829 O O . HIS A 1 114 ? -5.645 -17.969 -2.49 1 98.75 114 HIS A O 1
ATOM 835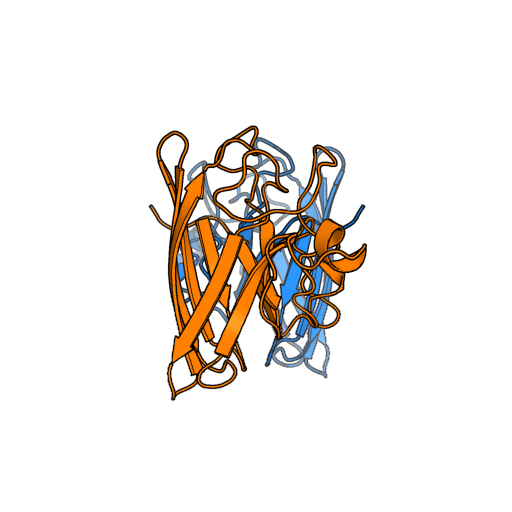 N N . ALA A 1 115 ? -7.758 -17.766 -3.258 1 98.25 115 ALA A N 1
ATOM 836 C CA . ALA A 1 115 ? -8.297 -18.828 -2.41 1 98.25 115 ALA A CA 1
ATOM 837 C C . ALA A 1 115 ? -7.961 -20.203 -2.973 1 98.25 115 ALA A C 1
ATOM 839 O O . ALA A 1 115 ? -8.023 -21.219 -2.256 1 98.25 115 ALA A O 1
ATOM 840 N N . GLY A 1 116 ? -7.672 -20.266 -4.238 1 98.38 116 GLY A N 1
ATOM 841 C CA . GLY A 1 116 ? -7.387 -21.547 -4.871 1 98.38 116 GLY A CA 1
ATOM 842 C C . GLY A 1 116 ? -5.98 -21.641 -5.434 1 98.38 116 GLY A C 1
ATOM 843 O O . GLY A 1 116 ? -5.305 -20.609 -5.586 1 98.38 116 GLY A O 1
ATOM 844 N N . GLN A 1 117 ? -5.625 -22.844 -5.754 1 98.62 117 GLN A N 1
ATOM 845 C CA . GLN A 1 117 ? -4.336 -23.094 -6.391 1 98.62 117 GLN A CA 1
ATOM 846 C C . GLN A 1 117 ? -4.293 -22.516 -7.801 1 98.62 117 GLN A C 1
ATOM 848 O O . GLN A 1 117 ? -5.27 -22.609 -8.547 1 98.62 117 GLN A O 1
ATOM 853 N N . ASP A 1 118 ? -3.199 -21.828 -8.086 1 98.62 118 ASP A N 1
ATOM 854 C CA . ASP A 1 118 ? -2.904 -21.438 -9.461 1 98.62 118 ASP A CA 1
ATOM 855 C C . ASP A 1 118 ? -2.506 -22.656 -10.297 1 98.62 118 ASP A C 1
ATOM 857 O O . ASP A 1 118 ? -1.588 -23.391 -9.938 1 98.62 118 ASP A O 1
ATOM 861 N N . ASP A 1 119 ? -3.1 -22.859 -11.406 1 98.38 119 ASP A N 1
ATOM 862 C CA . ASP A 1 119 ? -2.771 -24.016 -12.234 1 98.38 119 ASP A CA 1
ATOM 863 C C . ASP A 1 119 ? -1.656 -23.688 -13.219 1 98.38 119 ASP A C 1
ATOM 865 O O . ASP A 1 119 ? -1.314 -24.516 -14.078 1 98.38 119 ASP A O 1
ATOM 869 N N . LEU A 1 120 ? -1.133 -22.438 -13.227 1 97.38 120 LEU A N 1
ATOM 870 C CA . LEU A 1 120 ? 0.068 -21.984 -13.914 1 97.38 120 LEU A CA 1
ATOM 871 C C . LEU A 1 120 ? -0.133 -22 -15.43 1 97.38 120 LEU A C 1
ATOM 873 O O . LEU A 1 120 ? 0.817 -22.219 -16.188 1 97.38 120 LEU A O 1
ATOM 877 N N . GLY A 1 121 ? -1.382 -21.875 -15.773 1 96.62 121 GLY A N 1
ATOM 878 C CA . GLY A 1 121 ? -1.68 -21.844 -17.203 1 96.62 121 GLY A CA 1
ATOM 879 C C . GLY A 1 121 ? -1.773 -23.234 -17.812 1 96.62 121 GLY A C 1
ATOM 880 O O . GLY A 1 121 ? -1.818 -23.375 -19.031 1 96.62 121 GLY A O 1
ATOM 881 N N . GLN A 1 122 ? -1.882 -24.25 -17.016 1 95.94 122 GLN A N 1
ATOM 882 C CA . GLN A 1 122 ? -1.813 -25.625 -17.5 1 95.94 122 GLN A CA 1
ATOM 883 C C . GLN A 1 122 ? -3.162 -26.328 -17.375 1 95.94 122 GLN A C 1
ATOM 885 O O . GLN A 1 122 ? -3.254 -27.547 -17.531 1 95.94 122 GLN A O 1
ATOM 890 N N . GLY A 1 123 ? -4.129 -25.641 -17.031 1 95.25 123 GLY A N 1
ATOM 891 C CA . GLY A 1 123 ? -5.434 -26.219 -16.766 1 95.25 123 GLY A CA 1
ATOM 892 C C . GLY A 1 123 ? -6.199 -26.562 -18.031 1 95.25 123 GLY A C 1
ATOM 893 O O . GLY A 1 123 ? -7.199 -27.281 -17.984 1 95.25 123 GLY A O 1
ATOM 894 N N . GLY A 1 124 ? -5.77 -26 -19.234 1 95.25 124 GLY A N 1
ATOM 895 C CA . GLY A 1 124 ? -6.355 -26.391 -20.5 1 95.25 124 GLY A CA 1
ATOM 896 C C . GLY A 1 124 ? -7.652 -25.672 -20.812 1 95.25 124 GLY A C 1
ATOM 897 O O . GLY A 1 124 ? -8.523 -26.203 -21.484 1 95.25 124 GLY A O 1
ATOM 898 N N . ASN A 1 125 ? -7.93 -24.594 -20.203 1 96 125 ASN A N 1
ATOM 899 C CA . ASN A 1 125 ? -9.117 -23.797 -20.469 1 96 125 ASN A CA 1
ATOM 900 C C . ASN A 1 125 ? -8.805 -22.297 -20.438 1 96 125 ASN A C 1
ATOM 902 O O . ASN A 1 125 ? -7.688 -21.906 -20.094 1 96 125 ASN A O 1
ATOM 906 N N . ALA A 1 126 ? -9.75 -21.453 -20.844 1 95.88 126 ALA A N 1
ATOM 907 C CA . ALA A 1 126 ? -9.547 -20.016 -21 1 95.88 126 ALA A CA 1
ATOM 908 C C . ALA A 1 126 ? -9.188 -19.375 -19.656 1 95.88 126 ALA A C 1
ATOM 910 O O . ALA A 1 126 ? -8.359 -18.453 -19.609 1 95.88 126 ALA A O 1
ATOM 911 N N . GLY A 1 127 ? -9.852 -19.766 -18.641 1 96.56 127 GLY A N 1
ATOM 912 C CA . GLY A 1 127 ? -9.555 -19.234 -17.312 1 96.56 127 GLY A CA 1
ATOM 913 C C . GLY A 1 127 ? -8.133 -19.5 -16.859 1 96.56 127 GLY A C 1
ATOM 914 O O . GLY A 1 127 ? -7.512 -18.656 -16.219 1 96.56 127 GLY A O 1
ATOM 915 N N . SER A 1 128 ? -7.641 -20.719 -17.188 1 97.56 128 SER A N 1
ATOM 916 C CA . SER A 1 128 ? -6.254 -21.078 -16.906 1 97.56 128 SER A CA 1
ATOM 917 C C . SER A 1 128 ? -5.281 -20.125 -17.578 1 97.56 128 SER A C 1
ATOM 919 O O . SER A 1 128 ? -4.352 -19.625 -16.938 1 97.56 128 SER A O 1
ATOM 921 N N . LEU A 1 129 ? -5.496 -19.734 -18.812 1 95.69 129 LEU A N 1
ATOM 922 C CA . LEU A 1 129 ? -4.602 -18.891 -19.594 1 95.69 129 LEU A CA 1
ATOM 923 C C . LEU A 1 129 ? -4.719 -17.438 -19.188 1 95.69 129 LEU A C 1
ATOM 925 O O . LEU A 1 129 ? -3.838 -16.625 -19.5 1 95.69 129 LEU A O 1
ATOM 929 N N . ALA A 1 130 ? -5.82 -17.141 -18.562 1 96.31 130 ALA A N 1
ATOM 930 C CA . ALA A 1 130 ? -6.043 -15.75 -18.172 1 96.31 130 ALA A CA 1
ATOM 931 C C . ALA A 1 130 ? -5.531 -15.492 -16.75 1 96.31 130 ALA A C 1
ATOM 933 O O . ALA A 1 130 ? -4.84 -14.5 -16.5 1 96.31 130 ALA A O 1
ATOM 934 N N . THR A 1 131 ? -5.863 -16.438 -15.789 1 96.94 131 THR A N 1
ATOM 935 C CA . THR A 1 131 ? -5.625 -16.094 -14.391 1 96.94 131 THR A CA 1
ATOM 936 C C . THR A 1 131 ? -5 -17.281 -13.648 1 96.94 131 THR A C 1
ATOM 938 O O . THR A 1 131 ? -4.707 -17.188 -12.461 1 96.94 131 THR A O 1
ATOM 941 N N . GLY A 1 132 ? -4.883 -18.484 -14.328 1 98.19 132 GLY A N 1
ATOM 942 C CA . GLY A 1 132 ? -4.398 -19.688 -13.656 1 98.19 132 GLY A CA 1
ATOM 943 C C . GLY A 1 132 ? -5.457 -20.344 -12.797 1 98.19 132 GLY A C 1
ATOM 944 O O . GLY A 1 132 ? -5.148 -21.25 -12.016 1 98.19 132 GLY A O 1
ATOM 945 N N . ASN A 1 133 ? -6.738 -19.844 -12.867 1 98.31 133 ASN A N 1
ATOM 946 C CA . ASN A 1 133 ? -7.871 -20.422 -12.156 1 98.31 133 ASN A CA 1
ATOM 947 C C . ASN A 1 133 ? -7.645 -20.422 -10.648 1 98.31 133 ASN A C 1
ATOM 949 O O . ASN A 1 133 ? -7.945 -21.406 -9.969 1 98.31 133 ASN A O 1
ATOM 953 N N . SER A 1 134 ? -7.141 -19.375 -10.141 1 97.94 134 SER A N 1
ATOM 954 C CA . SER A 1 134 ? -6.754 -19.391 -8.734 1 97.94 134 SER A CA 1
ATOM 955 C C . SER A 1 134 ? -7.926 -19 -7.832 1 97.94 134 SER A C 1
ATOM 957 O O . SER A 1 134 ? -7.801 -19.016 -6.605 1 97.94 134 SER A O 1
ATOM 959 N N . GLY A 1 135 ? -9.078 -18.609 -8.438 1 97.75 135 GLY A N 1
ATOM 960 C CA . GLY A 1 135 ? -10.297 -18.422 -7.668 1 97.75 135 GLY A CA 1
ATOM 961 C C . GLY A 1 135 ? -10.375 -17.062 -6.988 1 97.75 135 GLY A C 1
ATOM 962 O O . GLY A 1 135 ? -9.812 -16.094 -7.48 1 97.75 135 GLY A O 1
ATOM 963 N N . ALA A 1 136 ? -11.141 -16.969 -5.926 1 98.06 136 ALA A N 1
ATOM 964 C CA . ALA A 1 136 ? -11.5 -15.719 -5.262 1 98.06 136 ALA A CA 1
ATOM 965 C C . ALA A 1 136 ? -10.266 -15.055 -4.648 1 98.06 136 ALA A C 1
ATOM 967 O O . ALA A 1 136 ? -9.266 -15.719 -4.367 1 98.06 136 ALA A O 1
ATOM 968 N N . ARG A 1 137 ? -10.367 -13.789 -4.477 1 98.5 137 ARG A N 1
ATOM 969 C CA . ARG A 1 137 ? -9.336 -13 -3.809 1 98.5 137 ARG A CA 1
ATOM 970 C C . ARG A 1 137 ? -9.508 -13.039 -2.295 1 98.5 137 ARG A C 1
ATOM 972 O O . ARG A 1 137 ? -10.508 -12.547 -1.768 1 98.5 137 ARG A O 1
ATOM 979 N N . LEU A 1 138 ? -8.547 -13.625 -1.612 1 97.94 138 LEU A N 1
ATOM 980 C CA . LEU A 1 138 ? -8.664 -13.789 -0.168 1 97.94 138 LEU A CA 1
ATOM 981 C C . LEU A 1 138 ? -8.211 -12.531 0.563 1 97.94 138 LEU A C 1
ATOM 983 O O . LEU A 1 138 ? -8.891 -12.062 1.48 1 97.94 138 LEU A O 1
ATOM 987 N N . THR A 1 139 ? -7.074 -12.047 0.238 1 98.06 139 THR A N 1
ATOM 988 C CA . THR A 1 139 ? -6.488 -10.867 0.862 1 98.06 139 THR A CA 1
ATOM 989 C C . THR A 1 139 ? -5.516 -10.172 -0.092 1 98.06 139 THR A C 1
ATOM 991 O O . THR A 1 139 ? -5.082 -10.773 -1.08 1 98.06 139 THR A O 1
ATOM 994 N N . CYS A 1 140 ? -5.219 -8.945 0.174 1 98.31 140 CYS A N 1
ATOM 995 C CA . CYS A 1 140 ? -4.316 -8.164 -0.664 1 98.31 140 CYS A CA 1
ATOM 996 C C . CYS A 1 140 ? -3.623 -7.074 0.149 1 98.31 140 CYS A C 1
ATOM 998 O O . CYS A 1 140 ? -4.113 -6.68 1.21 1 98.31 140 CYS A O 1
ATOM 1000 N N . ALA A 1 141 ? -2.559 -6.637 -0.293 1 98.69 141 ALA A N 1
ATOM 1001 C CA . ALA A 1 141 ? -1.75 -5.559 0.271 1 98.69 141 ALA A CA 1
ATOM 1002 C C . ALA A 1 141 ? -0.944 -4.852 -0.816 1 98.69 141 ALA A C 1
ATOM 1004 O O . ALA A 1 141 ? -0.618 -5.449 -1.844 1 98.69 141 ALA A O 1
ATOM 1005 N N . VAL A 1 142 ? -0.631 -3.635 -0.591 1 98.81 142 VAL A N 1
ATOM 1006 C CA . VAL A 1 142 ? 0.098 -2.842 -1.576 1 98.81 142 VAL A CA 1
ATOM 1007 C C . VAL A 1 142 ? 1.601 -2.984 -1.345 1 98.81 142 VAL A C 1
ATOM 1009 O O . VAL A 1 142 ? 2.066 -2.951 -0.203 1 98.81 142 VAL A O 1
ATOM 1012 N N . LEU A 1 143 ? 2.34 -3.199 -2.43 1 98.75 143 LEU A N 1
ATOM 1013 C CA . LEU A 1 143 ? 3.797 -3.189 -2.367 1 98.75 143 LEU A CA 1
ATOM 1014 C C . LEU A 1 143 ? 4.324 -1.771 -2.174 1 98.75 143 LEU A C 1
ATOM 1016 O O . LEU A 1 143 ? 4.254 -0.948 -3.09 1 98.75 143 LEU A O 1
ATOM 1020 N N . GLY A 1 144 ? 4.805 -1.502 -1.003 1 98.75 144 GLY A N 1
ATOM 1021 C CA . GLY A 1 144 ? 5.336 -0.196 -0.647 1 98.75 144 GLY A CA 1
ATOM 1022 C C . GLY A 1 144 ? 6.848 -0.183 -0.519 1 98.75 144 GLY A C 1
ATOM 1023 O O . GLY A 1 144 ? 7.496 -1.223 -0.654 1 98.75 144 GLY A O 1
ATOM 1024 N N . VAL A 1 145 ? 7.371 1.012 -0.258 1 98.38 145 VAL A N 1
ATOM 1025 C CA . VAL A 1 145 ? 8.805 1.196 -0.077 1 98.38 145 VAL A CA 1
ATOM 1026 C C . VAL A 1 145 ? 9.25 0.535 1.226 1 98.38 145 VAL A C 1
ATOM 1028 O O . VAL A 1 145 ? 8.711 0.825 2.295 1 98.38 145 VAL A O 1
ATOM 1031 N N . ALA A 1 146 ? 10.227 -0.335 1.11 1 97.81 146 ALA A N 1
ATOM 1032 C CA . ALA A 1 146 ? 10.773 -1.003 2.287 1 97.81 146 ALA A CA 1
ATOM 1033 C C . ALA A 1 146 ? 11.867 -0.156 2.939 1 97.81 146 ALA A C 1
ATOM 1035 O O . ALA A 1 146 ? 12.523 0.64 2.27 1 97.81 146 ALA A O 1
ATOM 1036 N N . ARG A 1 147 ? 11.969 -0.38 4.246 1 93.94 147 ARG A N 1
ATOM 1037 C CA . ARG A 1 147 ? 13.102 0.214 4.941 1 93.94 147 ARG A CA 1
ATOM 1038 C C . ARG A 1 147 ? 14.422 -0.389 4.457 1 93.94 147 ARG A C 1
ATOM 1040 O O . ARG A 1 147 ? 14.508 -1.599 4.234 1 93.94 147 ARG A O 1
ATOM 1047 N N . PRO A 1 148 ? 15.508 0.477 4.258 1 88.56 148 PRO A N 1
ATOM 1048 C CA . PRO A 1 148 ? 16.797 -0.075 3.822 1 88.56 148 PRO A CA 1
ATOM 1049 C C . PRO A 1 148 ? 17.422 -0.998 4.863 1 88.56 148 PRO A C 1
ATOM 1051 O O . PRO A 1 148 ? 17.172 -0.842 6.062 1 88.56 148 PRO A O 1
ATOM 1054 N N . MET B 1 1 ? -3.082 8.445 -7.242 1 97.94 1 MET B N 1
ATOM 1055 C CA . MET B 1 1 ? -2.764 7.457 -6.219 1 97.94 1 MET B CA 1
ATOM 1056 C C . MET B 1 1 ? -3.957 7.223 -5.297 1 97.94 1 MET B C 1
ATOM 1058 O O . MET B 1 1 ? -4.859 8.055 -5.219 1 97.94 1 MET B O 1
ATOM 1062 N N . VAL B 1 2 ? -3.924 6.078 -4.719 1 98.75 2 VAL B N 1
ATOM 1063 C CA . VAL B 1 2 ? -5.008 5.727 -3.809 1 98.75 2 VAL B CA 1
ATOM 1064 C C . VAL B 1 2 ? -4.441 5.023 -2.576 1 98.75 2 VAL B C 1
ATOM 1066 O O . VAL B 1 2 ? -3.488 4.246 -2.68 1 98.75 2 VAL B O 1
ATOM 1069 N N . ALA B 1 3 ? -4.945 5.332 -1.423 1 98.75 3 ALA B N 1
ATOM 1070 C CA . ALA B 1 3 ? -4.664 4.621 -0.179 1 98.75 3 ALA B CA 1
ATOM 1071 C C . ALA B 1 3 ? -5.941 4.059 0.435 1 98.75 3 ALA B C 1
ATOM 1073 O O . ALA B 1 3 ? -6.918 4.789 0.629 1 98.75 3 ALA B O 1
ATOM 1074 N N . THR B 1 4 ? -5.98 2.803 0.702 1 98.44 4 THR B N 1
ATOM 1075 C CA . THR B 1 4 ? -7.137 2.123 1.279 1 98.44 4 THR B CA 1
ATOM 1076 C C . THR B 1 4 ? -6.875 1.758 2.738 1 98.44 4 THR B C 1
ATOM 1078 O O . THR B 1 4 ? -5.918 1.044 3.043 1 98.44 4 THR B O 1
ATOM 1081 N N . PHE B 1 5 ? -7.668 2.328 3.572 1 97.38 5 PHE B N 1
ATOM 1082 C CA . PHE B 1 5 ? -7.645 2 4.992 1 97.38 5 PHE B CA 1
ATOM 1083 C C . PHE B 1 5 ? -8.625 0.878 5.309 1 97.38 5 PHE B C 1
ATOM 1085 O O . PHE B 1 5 ? -9.695 0.792 4.695 1 97.38 5 PHE B O 1
ATOM 1092 N N . ASN B 1 6 ? -8.164 0.015 6.289 1 88.06 6 ASN B N 1
ATOM 1093 C CA . ASN B 1 6 ? -9.016 -1.14 6.547 1 88.06 6 ASN B CA 1
ATOM 1094 C C . ASN B 1 6 ? -9.086 -1.465 8.039 1 88.06 6 ASN B C 1
ATOM 1096 O O . ASN B 1 6 ? -8.383 -0.851 8.844 1 88.06 6 ASN B O 1
ATOM 1100 N N . ALA B 1 7 ? -9.922 -2.426 8.375 1 86.5 7 ALA B N 1
ATOM 1101 C CA . ALA B 1 7 ? -10.188 -2.902 9.727 1 86.5 7 ALA B CA 1
ATOM 1102 C C . ALA B 1 7 ? -10.883 -1.832 10.562 1 86.5 7 ALA B C 1
ATOM 1104 O O . ALA B 1 7 ? -11.945 -1.332 10.18 1 86.5 7 ALA B O 1
ATOM 1105 N N . SER B 1 8 ? -10.234 -1.438 11.641 1 89.62 8 SER B N 1
ATOM 1106 C CA . SER B 1 8 ? -10.883 -0.521 12.57 1 89.62 8 SER B CA 1
ATOM 1107 C C . SER B 1 8 ? -11.039 0.869 11.961 1 89.62 8 SER B C 1
ATOM 1109 O O . SER B 1 8 ? -11.914 1.635 12.359 1 89.62 8 SER B O 1
ATOM 1111 N N . TYR B 1 9 ? -10.211 1.178 11.062 1 94.38 9 TYR B N 1
ATOM 1112 C CA . TYR B 1 9 ? -10.273 2.41 10.289 1 94.38 9 TYR B CA 1
ATOM 1113 C C . TYR B 1 9 ? -10.539 2.115 8.82 1 94.38 9 TYR B C 1
ATOM 1115 O O . TYR B 1 9 ? -9.703 1.506 8.141 1 94.38 9 TYR B O 1
ATOM 1123 N N . SER B 1 10 ? -11.672 2.455 8.352 1 96.19 10 SER B N 1
ATOM 1124 C CA . SER B 1 10 ? -12.039 2.047 6.996 1 96.19 10 SER B CA 1
ATOM 1125 C C . SER B 1 10 ? -12.273 3.258 6.098 1 96.19 10 SER B C 1
ATOM 1127 O O . SER B 1 10 ? -12.805 4.277 6.551 1 96.19 10 SER B O 1
ATOM 1129 N N . GLY B 1 11 ? -11.93 3.164 4.852 1 97.94 11 GLY B N 1
ATOM 1130 C CA . GLY B 1 11 ? -12.141 4.195 3.848 1 97.94 11 GLY B CA 1
ATOM 1131 C C . GLY B 1 11 ? -10.969 4.344 2.895 1 97.94 11 GLY B C 1
ATOM 1132 O O . GLY B 1 11 ? -10.062 3.506 2.881 1 97.94 11 GLY B O 1
ATOM 1133 N N . GLN B 1 12 ? -11.109 5.32 2.061 1 98.5 12 GLN B N 1
ATOM 1134 C CA . GLN B 1 12 ? -10.062 5.555 1.067 1 98.5 12 GLN B CA 1
ATOM 1135 C C . GLN B 1 12 ? -9.805 7.051 0.889 1 98.5 12 GLN B C 1
ATOM 1137 O O . GLN B 1 12 ? -10.695 7.871 1.109 1 98.5 12 GLN B O 1
ATOM 1142 N N . ILE B 1 13 ? -8.625 7.293 0.489 1 98.44 13 ILE B N 1
ATOM 1143 C CA . ILE B 1 13 ? -8.32 8.633 -0.013 1 98.44 13 ILE B CA 1
ATOM 1144 C C . ILE B 1 13 ? -7.641 8.531 -1.376 1 98.44 13 ILE B C 1
ATOM 1146 O O . ILE B 1 13 ? -6.945 7.551 -1.658 1 98.44 13 ILE B O 1
ATOM 1150 N N . PHE B 1 14 ? -7.855 9.492 -2.18 1 98.5 14 PHE B N 1
ATOM 1151 C CA . PHE B 1 14 ? -7.262 9.625 -3.504 1 98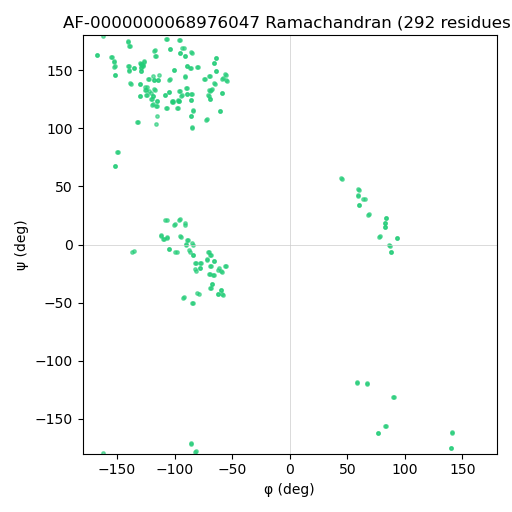.5 14 PHE B CA 1
ATOM 1152 C C . PHE B 1 14 ? -6.391 10.875 -3.584 1 98.5 14 PHE B C 1
ATOM 1154 O O . PHE B 1 14 ? -6.773 11.938 -3.082 1 98.5 14 PHE B O 1
ATOM 1161 N N . VAL B 1 15 ? -5.258 10.734 -4.102 1 97.31 15 VAL B N 1
ATOM 1162 C CA . VAL B 1 15 ? -4.34 11.844 -4.324 1 97.31 15 VAL B CA 1
ATOM 1163 C C . VAL B 1 15 ? -4.117 12.039 -5.82 1 97.31 15 VAL B C 1
ATOM 1165 O O . VAL B 1 15 ? -3.684 11.125 -6.52 1 97.31 15 VAL B O 1
ATOM 1168 N N . HIS B 1 16 ? -4.395 13.188 -6.195 1 95.75 16 HIS B N 1
ATOM 1169 C CA . HIS B 1 16 ? -4.25 13.523 -7.605 1 95.75 16 HIS B CA 1
ATOM 1170 C C . HIS B 1 16 ? -3.338 14.734 -7.789 1 95.75 16 HIS B C 1
ATOM 1172 O O . HIS B 1 16 ? -3.525 15.766 -7.133 1 95.75 16 HIS B O 1
ATOM 1178 N N . ALA B 1 17 ? -2.379 14.523 -8.656 1 92.69 17 ALA B N 1
ATOM 1179 C CA . ALA B 1 17 ? -1.493 15.641 -8.984 1 92.69 17 ALA B CA 1
ATOM 1180 C C . ALA B 1 17 ? -1.982 16.391 -10.219 1 92.69 17 ALA B C 1
ATOM 1182 O O . ALA B 1 17 ? -2.332 15.766 -11.227 1 92.69 17 ALA B O 1
ATOM 1183 N N . ASP B 1 18 ? -2.092 17.641 -10.078 1 89 18 ASP B N 1
ATOM 1184 C CA . ASP B 1 18 ? -2.412 18.562 -11.172 1 89 18 ASP B CA 1
ATOM 1185 C C . ASP B 1 18 ? -1.47 19.766 -11.172 1 89 18 ASP B C 1
ATOM 1187 O O . ASP B 1 18 ? -1.653 20.703 -10.398 1 89 18 ASP B O 1
ATOM 1191 N N . GLY B 1 19 ? -0.546 19.734 -12.133 1 89.12 19 GLY B N 1
ATOM 1192 C CA . GLY B 1 19 ? 0.477 20.766 -12.102 1 89.12 19 GLY B CA 1
ATOM 1193 C C . GLY B 1 19 ? 1.279 20.781 -10.82 1 89.12 19 GLY B C 1
ATOM 1194 O O . GLY B 1 19 ? 1.854 19.766 -10.43 1 89.12 19 GLY B O 1
ATOM 1195 N N . ASN B 1 20 ? 1.173 21.938 -10.109 1 89 20 ASN B N 1
ATOM 1196 C CA . ASN B 1 20 ? 1.945 22.078 -8.875 1 89 20 ASN B CA 1
ATOM 1197 C C . ASN B 1 20 ? 1.087 21.828 -7.641 1 89 20 ASN B C 1
ATOM 1199 O O . ASN B 1 20 ? 1.47 22.188 -6.527 1 89 20 ASN B O 1
ATOM 1203 N N . LEU B 1 21 ? -0.016 21.219 -7.91 1 92.31 21 LEU B N 1
ATOM 1204 C CA . LEU B 1 21 ? -0.929 20.984 -6.797 1 92.31 21 LEU B CA 1
ATOM 1205 C C . LEU B 1 21 ? -1.237 19.5 -6.645 1 92.31 21 LEU B C 1
ATOM 1207 O O . LEU B 1 21 ? -1.36 18.781 -7.641 1 92.31 21 LEU B O 1
ATOM 1211 N N . LEU B 1 22 ? -1.329 19.109 -5.395 1 94.25 22 LEU B N 1
ATOM 1212 C CA . LEU B 1 22 ? -1.938 17.828 -5.039 1 94.25 22 LEU B CA 1
ATOM 1213 C C . LEU B 1 22 ? -3.33 18.031 -4.453 1 94.25 22 LEU B C 1
ATOM 1215 O O . LEU B 1 22 ? -3.523 18.891 -3.582 1 94.25 22 LEU B O 1
ATOM 1219 N N . THR B 1 23 ? -4.223 17.297 -4.957 1 96.12 23 THR B N 1
ATOM 1220 C CA . THR B 1 23 ? -5.543 17.25 -4.344 1 96.12 23 THR B CA 1
ATOM 1221 C C . THR B 1 23 ? -5.758 15.906 -3.645 1 96.12 23 THR B C 1
ATOM 1223 O O . THR B 1 23 ? -5.5 14.852 -4.227 1 96.12 23 THR B O 1
ATOM 1226 N N . VAL B 1 24 ? -6.172 16 -2.395 1 97.19 24 VAL B N 1
ATOM 1227 C CA . VAL B 1 24 ? -6.453 14.82 -1.592 1 97.19 24 VAL B CA 1
ATOM 1228 C C . VAL B 1 24 ? -7.934 14.773 -1.228 1 97.19 24 VAL B C 1
ATOM 1230 O O . VAL B 1 24 ? -8.438 15.68 -0.561 1 97.19 24 VAL B O 1
ATOM 1233 N N . ARG B 1 25 ? -8.594 13.727 -1.662 1 98.5 25 ARG B N 1
ATOM 1234 C CA . ARG B 1 25 ? -10.023 13.609 -1.42 1 98.5 25 ARG B CA 1
ATOM 1235 C C . ARG B 1 25 ? -10.383 12.203 -0.942 1 98.5 25 ARG B C 1
ATOM 1237 O O . ARG B 1 25 ? -9.719 11.234 -1.3 1 98.5 25 ARG B O 1
ATOM 1244 N N . GLY B 1 26 ? -11.492 12.125 -0.148 1 98.5 26 GLY B N 1
ATOM 1245 C CA . GLY B 1 26 ? -11.984 10.844 0.328 1 98.5 26 GLY B CA 1
ATOM 1246 C C . GLY B 1 26 ? -12.484 10.883 1.761 1 98.5 26 GLY B C 1
ATOM 1247 O O . GLY B 1 26 ? -12.812 11.953 2.275 1 98.5 26 GLY B O 1
ATOM 1248 N N . GLN B 1 27 ? -12.555 9.672 2.291 1 98.56 27 GLN B N 1
ATOM 1249 C CA . GLN B 1 27 ? -13.109 9.594 3.641 1 98.56 27 GLN B CA 1
ATOM 1250 C C . GLN B 1 27 ? -12.539 8.398 4.402 1 98.56 27 GLN B C 1
ATOM 1252 O O . GLN B 1 27 ? -12.32 7.336 3.82 1 98.56 27 GLN B O 1
ATOM 1257 N N . ILE B 1 28 ? -12.383 8.578 5.641 1 98.62 28 ILE B N 1
ATOM 1258 C CA . ILE B 1 28 ? -12 7.516 6.562 1 98.62 28 ILE B CA 1
ATOM 1259 C C . ILE B 1 28 ? -12.938 7.504 7.762 1 98.62 28 ILE B C 1
ATOM 1261 O O . ILE B 1 28 ? -13.289 8.555 8.297 1 98.62 28 ILE B O 1
ATOM 1265 N N . SER B 1 29 ? -13.328 6.395 8.188 1 98.56 29 SER B N 1
ATOM 1266 C CA . SER B 1 29 ? -14.211 6.215 9.336 1 98.56 29 SER B CA 1
ATOM 1267 C C . SER B 1 29 ? -13.516 5.453 10.453 1 98.56 29 SER B C 1
ATOM 1269 O O . SER B 1 29 ? -12.5 4.793 10.227 1 98.56 29 SER B O 1
ATOM 1271 N N . GLY B 1 30 ? -14.133 5.582 11.664 1 98.38 30 GLY B N 1
ATOM 1272 C CA . GLY B 1 30 ? -13.609 4.867 12.812 1 98.38 30 GLY B CA 1
ATOM 1273 C C . GLY B 1 30 ? -12.625 5.688 13.633 1 98.38 30 GLY B C 1
ATOM 1274 O O . GLY B 1 30 ? -11.992 5.168 14.547 1 98.38 30 GLY B O 1
ATOM 1275 N N . LEU B 1 31 ? -12.469 6.91 13.289 1 98.5 31 LEU B N 1
ATOM 1276 C CA . LEU B 1 31 ? -11.531 7.812 13.953 1 98.5 31 LEU B CA 1
ATOM 1277 C C . LEU B 1 31 ? -12.172 8.445 15.188 1 98.5 31 LEU B C 1
ATOM 1279 O O . LEU B 1 31 ? -13.375 8.312 15.406 1 98.5 31 LEU B O 1
ATOM 1283 N N . PRO B 1 32 ? -11.367 9.047 16.062 1 98.12 32 PRO B N 1
ATOM 1284 C CA . PRO B 1 32 ? -11.953 9.742 17.219 1 98.12 32 PRO B CA 1
ATOM 1285 C C . PRO B 1 32 ? -12.977 10.805 16.797 1 98.12 32 PRO B C 1
ATOM 1287 O O . PRO B 1 32 ? -12.781 11.5 15.805 1 98.12 32 PRO B O 1
ATOM 1290 N N . ASN B 1 33 ? -13.969 10.961 17.609 1 98.31 33 ASN B N 1
ATOM 1291 C CA . ASN B 1 33 ? -15.047 11.898 17.312 1 98.31 33 ASN B CA 1
ATOM 1292 C C . ASN B 1 33 ? -14.602 13.344 17.5 1 98.31 33 ASN B C 1
ATOM 1294 O O . ASN B 1 33 ? -13.867 13.664 18.438 1 98.31 33 ASN B O 1
ATOM 1298 N N . SER B 1 34 ? -15.148 14.234 16.531 1 98.38 34 SER B N 1
ATOM 1299 C CA . SER B 1 34 ? -15 15.68 16.656 1 98.38 34 SER B CA 1
ATOM 1300 C C . SER B 1 34 ? -13.57 16.062 17.031 1 98.38 34 SER B C 1
ATOM 1302 O O . SER B 1 34 ? -13.352 16.797 18 1 98.38 34 SER B O 1
ATOM 1304 N N . SER B 1 35 ? -12.688 15.602 16.172 1 98.44 35 SER B N 1
ATOM 1305 C CA . SER B 1 35 ? -11.266 15.781 16.438 1 98.44 35 SER B CA 1
ATOM 1306 C C . SER B 1 35 ? -10.547 16.391 15.242 1 98.44 35 SER B C 1
ATOM 1308 O O . SER B 1 35 ? -11.055 16.344 14.117 1 98.44 35 SER B O 1
ATOM 1310 N N . THR B 1 36 ? -9.477 17.094 15.523 1 98.62 36 THR B N 1
ATOM 1311 C CA . THR B 1 36 ? -8.523 17.531 14.508 1 98.62 36 THR B CA 1
ATOM 1312 C C . THR B 1 36 ? -7.281 16.641 14.523 1 98.62 36 THR B C 1
ATOM 1314 O O . THR B 1 36 ? -6.629 16.5 15.555 1 98.62 36 THR B O 1
ATOM 1317 N N . LEU B 1 37 ? -6.973 16.031 13.391 1 98.75 37 LEU B N 1
ATOM 1318 C CA . LEU B 1 37 ? -5.926 15.023 13.328 1 98.75 37 LEU B CA 1
ATOM 1319 C C . LEU B 1 37 ? -4.879 15.383 12.281 1 98.75 37 LEU B C 1
ATOM 1321 O O . LEU B 1 37 ? -5.227 15.773 11.164 1 98.75 37 LEU B O 1
ATOM 1325 N N . GLY B 1 38 ? -3.615 15.289 12.641 1 98.62 38 GLY B N 1
ATOM 1326 C CA . GLY B 1 38 ? -2.537 15.484 11.68 1 98.62 38 GLY B CA 1
ATOM 1327 C C . GLY B 1 38 ? -2.436 14.367 10.656 1 98.62 38 GLY B C 1
ATOM 1328 O O . GLY B 1 38 ? -2.629 13.195 10.984 1 98.62 38 GLY B O 1
ATOM 1329 N N . VAL B 1 39 ? -2.076 14.758 9.469 1 98.75 39 VAL B N 1
ATOM 1330 C CA . VAL B 1 39 ? -1.885 13.797 8.375 1 98.75 39 VAL B CA 1
ATOM 1331 C C . VAL B 1 39 ? -0.529 14.039 7.715 1 98.75 39 VAL B C 1
ATOM 1333 O O . VAL B 1 39 ? -0.22 15.156 7.305 1 98.75 39 VAL B O 1
ATOM 1336 N N . HIS B 1 40 ? 0.23 13.016 7.609 1 98.62 40 HIS B N 1
ATOM 1337 C CA . HIS B 1 40 ? 1.534 13.125 6.969 1 98.62 40 HIS B CA 1
ATOM 1338 C C . HIS B 1 40 ? 1.813 11.906 6.09 1 98.62 40 HIS B C 1
ATOM 1340 O O . HIS B 1 40 ? 1.314 10.812 6.363 1 98.62 40 HIS B O 1
ATOM 1346 N N . VAL B 1 41 ? 2.582 12.125 5.039 1 98.19 41 VAL B N 1
ATOM 1347 C CA . VAL B 1 41 ? 3.193 11.023 4.309 1 98.19 41 VAL B CA 1
ATOM 1348 C C . VAL B 1 41 ? 4.555 10.688 4.914 1 98.19 41 VAL B C 1
ATOM 1350 O O . VAL B 1 41 ? 5.363 11.586 5.172 1 98.19 41 VAL B O 1
ATOM 1353 N N . HIS B 1 42 ? 4.758 9.445 5.191 1 98.75 42 HIS B N 1
ATOM 1354 C CA . HIS B 1 42 ? 5.988 8.984 5.82 1 98.75 42 HIS B CA 1
ATOM 1355 C C . HIS B 1 42 ? 6.898 8.297 4.805 1 98.75 42 HIS B C 1
ATOM 1357 O O . HIS B 1 42 ? 6.477 8 3.688 1 98.75 42 HIS B O 1
ATOM 1363 N N . GLN B 1 43 ? 8.109 8.055 5.184 1 98.19 43 GLN B N 1
ATOM 1364 C CA . GLN B 1 43 ? 9.188 7.805 4.234 1 98.19 43 GLN B CA 1
ATOM 1365 C C . GLN B 1 43 ? 9.172 6.355 3.752 1 98.19 43 GLN B C 1
ATOM 1367 O O . GLN B 1 43 ? 9.828 6.02 2.764 1 98.19 43 GLN B O 1
ATOM 1372 N N . TYR B 1 44 ? 8.445 5.414 4.438 1 98.69 44 TYR B N 1
ATOM 1373 C CA . TYR B 1 44 ? 8.375 4.023 4.004 1 98.69 44 TYR B CA 1
ATOM 1374 C C . TYR B 1 44 ? 6.93 3.549 3.928 1 98.69 44 TYR B C 1
ATOM 1376 O O . TYR B 1 44 ? 6.051 4.105 4.594 1 98.69 44 TYR B O 1
ATOM 1384 N N . GLY B 1 45 ? 6.688 2.541 3.096 1 98.69 45 GLY B N 1
ATOM 1385 C CA . GLY B 1 45 ? 5.387 1.897 2.979 1 98.69 45 GLY B CA 1
ATOM 1386 C C . GLY B 1 45 ? 5.266 0.642 3.82 1 98.69 45 GLY B C 1
ATOM 1387 O O . GLY B 1 45 ? 4.508 -0.27 3.479 1 98.69 45 GLY B O 1
ATOM 1388 N N . ASP B 1 46 ? 6.094 0.503 4.82 1 98.56 46 ASP B N 1
ATOM 1389 C CA . ASP B 1 46 ? 6.027 -0.58 5.797 1 98.56 46 ASP B CA 1
ATOM 1390 C C . ASP B 1 46 ? 5.059 -0.242 6.93 1 98.56 46 ASP B C 1
ATOM 1392 O O . ASP B 1 46 ? 5.363 0.591 7.785 1 98.56 46 ASP B O 1
ATOM 1396 N N . LEU B 1 47 ? 3.883 -0.946 7 1 97.88 47 LEU B N 1
ATOM 1397 C CA . LEU B 1 47 ? 2.82 -0.593 7.938 1 97.88 47 LEU B CA 1
ATOM 1398 C C . LEU B 1 47 ? 2.932 -1.411 9.219 1 97.88 47 LEU B C 1
ATOM 1400 O O . LEU B 1 47 ? 2.018 -1.403 10.047 1 97.88 47 LEU B O 1
ATOM 1404 N N . GLY B 1 48 ? 3.99 -2.162 9.328 1 96.5 48 GLY B N 1
ATOM 1405 C CA . GLY B 1 48 ? 4.168 -2.996 10.5 1 96.5 48 GLY B CA 1
ATOM 1406 C C . GLY B 1 48 ? 4.312 -2.199 11.789 1 96.5 48 GLY B C 1
ATOM 1407 O O . GLY B 1 48 ? 4.562 -0.992 11.75 1 96.5 48 GLY B O 1
ATOM 1408 N N . ASN B 1 49 ? 4.078 -2.854 12.891 1 95.69 49 ASN B N 1
ATOM 1409 C CA . ASN B 1 49 ? 4.266 -2.283 14.227 1 95.69 49 ASN B CA 1
ATOM 1410 C C . ASN B 1 49 ? 3.393 -1.049 14.43 1 95.69 49 ASN B C 1
ATOM 1412 O O . ASN B 1 49 ? 3.883 -0 14.852 1 95.69 49 ASN B O 1
ATOM 1416 N N . GLY B 1 50 ? 2.145 -1.161 14.078 1 94.31 50 GLY B N 1
ATOM 1417 C CA . GLY B 1 50 ? 1.21 -0.068 14.297 1 94.31 50 GLY B CA 1
ATOM 1418 C C . GLY B 1 50 ? 1.605 1.207 13.578 1 94.31 50 GLY B C 1
ATOM 1419 O O . GLY B 1 50 ? 1.54 2.297 14.148 1 94.31 50 GLY B O 1
ATOM 1420 N N . CYS B 1 51 ? 2.221 1.12 12.391 1 97 51 CYS B N 1
ATOM 1421 C CA . CYS B 1 51 ? 2.596 2.234 11.523 1 97 51 CYS B CA 1
ATOM 1422 C C . CYS B 1 51 ? 3.963 2.787 11.914 1 97 51 CYS B C 1
ATOM 1424 O O . CYS B 1 51 ? 4.484 3.686 11.25 1 97 51 CYS B O 1
ATOM 1426 N N . LEU B 1 52 ? 4.578 2.258 12.898 1 98 52 LEU B N 1
ATOM 1427 C CA . LEU B 1 52 ? 5.883 2.77 13.305 1 98 52 LEU B CA 1
ATOM 1428 C C . LEU B 1 52 ? 6.934 2.477 12.242 1 98 52 LEU B C 1
ATOM 1430 O O . LEU B 1 52 ? 7.859 3.268 12.047 1 98 52 LEU B O 1
ATOM 1434 N N . ASN B 1 53 ? 6.805 1.379 11.586 1 98.38 53 ASN B N 1
ATOM 1435 C CA . ASN B 1 53 ? 7.793 0.983 10.594 1 98.38 53 ASN B CA 1
ATOM 1436 C C . ASN B 1 53 ? 7.723 1.867 9.352 1 98.38 53 ASN B C 1
ATOM 1438 O O . ASN B 1 53 ? 8.57 1.771 8.461 1 98.38 53 ASN B O 1
ATOM 1442 N N . ALA B 1 54 ? 6.75 2.752 9.266 1 98.56 54 ALA B N 1
ATOM 1443 C CA . ALA B 1 54 ? 6.664 3.693 8.156 1 98.56 54 ALA B CA 1
ATOM 1444 C C . ALA B 1 54 ? 7.75 4.758 8.25 1 98.56 54 ALA B C 1
ATOM 1446 O O . ALA B 1 54 ? 7.973 5.516 7.305 1 98.56 54 ALA B O 1
ATOM 1447 N N . GLY B 1 55 ? 8.422 4.836 9.445 1 98.5 55 GLY B N 1
ATOM 1448 C CA . GLY B 1 55 ? 9.492 5.812 9.617 1 98.5 55 GLY B CA 1
ATOM 1449 C C . GLY B 1 55 ? 8.984 7.223 9.836 1 98.5 55 GLY B C 1
ATOM 1450 O O . GLY B 1 55 ? 7.844 7.418 10.266 1 98.5 55 GLY B O 1
ATOM 1451 N N . GLY B 1 56 ? 9.844 8.203 9.648 1 98.25 56 GLY B N 1
ATOM 1452 C CA . GLY B 1 56 ? 9.477 9.594 9.836 1 98.25 56 GLY B CA 1
ATOM 1453 C C . GLY B 1 56 ? 8.758 10.195 8.641 1 98.25 56 GLY B C 1
ATOM 1454 O O . GLY B 1 56 ? 8.5 9.5 7.656 1 98.25 56 GLY B O 1
ATOM 1455 N N . HIS B 1 57 ? 8.43 11.492 8.727 1 98.62 57 HIS B N 1
ATOM 1456 C CA . HIS B 1 57 ? 7.828 12.195 7.602 1 98.62 57 HIS B CA 1
ATOM 1457 C C . HIS B 1 57 ? 8.695 12.086 6.355 1 98.62 57 HIS B C 1
ATOM 1459 O O . HIS B 1 57 ? 9.93 12.086 6.449 1 98.62 57 HIS B O 1
ATOM 1465 N N . TYR B 1 58 ? 8.07 11.93 5.223 1 98 58 TYR B N 1
ATOM 1466 C CA . TYR B 1 58 ? 8.82 12.047 3.977 1 98 58 TYR B CA 1
ATOM 1467 C C . TYR B 1 58 ? 9.438 13.438 3.84 1 98 58 TYR B C 1
ATOM 1469 O O . TYR B 1 58 ? 8.719 14.43 3.711 1 98 58 TYR B O 1
ATOM 1477 N N . ASN B 1 59 ? 10.773 13.516 3.844 1 96.69 59 ASN B N 1
ATOM 1478 C CA . ASN B 1 59 ? 11.531 14.766 3.867 1 96.69 59 ASN B CA 1
ATOM 1479 C C . ASN B 1 59 ? 12.891 14.609 3.193 1 96.69 59 ASN B C 1
ATOM 1481 O O . ASN B 1 59 ? 13.93 14.781 3.836 1 96.69 59 ASN B O 1
ATOM 1485 N N . PRO B 1 60 ? 12.844 14.398 1.883 1 94.25 60 PRO B N 1
ATOM 1486 C CA . PRO B 1 60 ? 14.102 14.125 1.193 1 94.25 60 PRO B CA 1
ATOM 1487 C C . PRO B 1 60 ? 15.055 15.312 1.207 1 94.25 60 PRO B C 1
ATOM 1489 O O . PRO B 1 60 ? 16.266 15.148 0.993 1 94.25 60 PRO B O 1
ATOM 1492 N N . ARG B 1 61 ? 14.539 16.484 1.552 1 92.31 61 ARG B N 1
ATOM 1493 C CA . ARG B 1 61 ? 15.375 17.688 1.479 1 92.31 61 ARG B CA 1
ATOM 1494 C C . ARG B 1 61 ? 15.805 18.141 2.871 1 92.31 61 ARG B C 1
ATOM 1496 O O . ARG B 1 61 ? 16.516 19.125 3.014 1 92.31 61 ARG B O 1
ATOM 1503 N N . GLY B 1 62 ? 15.336 17.484 3.822 1 94.38 62 GLY B N 1
ATOM 1504 C CA . GLY B 1 62 ? 15.781 17.75 5.18 1 94.38 62 GLY B CA 1
ATOM 1505 C C . GLY B 1 62 ? 15.391 19.141 5.664 1 94.38 62 GLY B C 1
ATOM 1506 O O . GLY B 1 62 ? 16.188 19.828 6.289 1 94.38 62 GLY B O 1
ATOM 1507 N N . VAL B 1 63 ? 14.219 19.562 5.305 1 95.12 63 VAL B N 1
ATOM 1508 C CA . VAL B 1 63 ? 13.758 20.891 5.719 1 95.12 63 VAL B CA 1
ATOM 1509 C C . VAL B 1 63 ? 12.906 20.766 6.984 1 95.12 63 VAL B C 1
ATOM 1511 O O . VAL B 1 63 ? 12.656 19.656 7.461 1 95.12 63 VAL B O 1
ATOM 1514 N N . THR B 1 64 ? 12.5 21.922 7.492 1 95.75 64 THR B N 1
ATOM 1515 C CA . THR B 1 64 ? 11.695 21.922 8.703 1 95.75 64 THR B CA 1
ATOM 1516 C C . THR B 1 64 ? 10.234 21.609 8.383 1 95.75 64 THR B C 1
ATOM 1518 O O . THR B 1 64 ? 9.773 21.859 7.266 1 95.75 64 THR B O 1
ATOM 1521 N N . HIS B 1 65 ? 9.617 21.047 9.422 1 97.44 65 HIS B N 1
ATOM 1522 C CA . HIS B 1 65 ? 8.188 20.781 9.312 1 97.44 65 HIS B CA 1
ATOM 1523 C C . HIS B 1 65 ? 7.395 22.078 9.172 1 97.44 65 HIS B C 1
ATOM 1525 O O . HIS B 1 65 ? 7.793 23.125 9.695 1 97.44 65 HIS B O 1
ATOM 1531 N N . GLY B 1 66 ? 6.258 22 8.453 1 95.81 66 GLY B N 1
ATOM 1532 C CA . GLY B 1 66 ? 5.379 23.141 8.289 1 95.81 66 GLY B CA 1
ATOM 1533 C C . GLY B 1 66 ? 3.98 22.766 7.84 1 95.81 66 GLY B C 1
ATOM 1534 O O . GLY B 1 66 ? 3.658 21.578 7.742 1 95.81 66 GLY B O 1
ATOM 1535 N N . GLY B 1 67 ? 3.141 23.75 7.664 1 92.75 67 GLY B N 1
ATOM 1536 C CA . GLY B 1 67 ? 1.798 23.531 7.148 1 92.75 67 GLY B CA 1
ATOM 1537 C C . GLY B 1 67 ? 1.703 23.688 5.645 1 92.75 67 GLY B C 1
ATOM 1538 O O . GLY B 1 67 ? 2.66 24.109 4.996 1 92.75 67 GLY B O 1
ATOM 1539 N N . PRO B 1 68 ? 0.574 23.281 5.082 1 87.94 68 PRO B N 1
ATOM 1540 C CA . PRO B 1 68 ? 0.398 23.297 3.629 1 87.94 68 PRO B CA 1
ATOM 1541 C C . PRO B 1 68 ? 0.641 24.672 3.016 1 87.94 68 PRO B C 1
ATOM 1543 O O . PRO B 1 68 ? 0.991 24.781 1.838 1 87.94 68 PRO B O 1
ATOM 1546 N N . ASP B 1 69 ? 0.602 25.734 3.812 1 85.25 69 ASP B N 1
ATOM 1547 C CA . ASP B 1 69 ? 0.686 27.078 3.271 1 85.25 69 ASP B CA 1
ATOM 1548 C C . ASP B 1 69 ? 2.045 27.703 3.568 1 85.25 69 ASP B C 1
ATOM 1550 O O . ASP B 1 69 ? 2.281 28.875 3.246 1 85.25 69 ASP B O 1
ATOM 1554 N N . THR B 1 70 ? 2.848 26.938 4.105 1 88.06 70 THR B N 1
ATOM 1555 C CA . THR B 1 70 ? 4.152 27.5 4.434 1 88.06 70 THR B CA 1
ATOM 1556 C C . THR B 1 70 ? 5.121 27.344 3.266 1 88.06 70 THR B C 1
ATOM 1558 O O . THR B 1 70 ? 4.969 26.438 2.445 1 88.06 70 THR B O 1
ATOM 1561 N N . ALA B 1 71 ? 6.098 28.234 3.193 1 84.81 71 ALA B N 1
ATOM 1562 C CA . ALA B 1 71 ? 7.078 28.234 2.113 1 84.81 71 ALA B CA 1
ATOM 1563 C C . ALA B 1 71 ? 8 27.016 2.203 1 84.81 71 ALA B C 1
ATOM 1565 O O . ALA B 1 71 ? 8.43 26.484 1.18 1 84.81 71 ALA B O 1
ATOM 1566 N N . SER B 1 72 ? 8.328 26.656 3.418 1 88.44 72 SER B N 1
ATOM 1567 C CA . SER B 1 72 ? 9.18 25.484 3.637 1 88.44 72 SER B CA 1
ATOM 1568 C C . SER B 1 72 ? 8.492 24.453 4.52 1 88.44 72 SER B C 1
ATOM 1570 O O . SER B 1 72 ? 7.965 24.797 5.582 1 88.44 72 SER B O 1
ATOM 1572 N N . ARG B 1 73 ? 8.531 23.25 4.078 1 94.75 73 ARG B N 1
ATOM 1573 C CA . ARG B 1 73 ? 7.957 22.125 4.793 1 94.75 73 ARG B CA 1
ATOM 1574 C C . ARG B 1 73 ? 8.422 20.797 4.184 1 94.75 73 ARG B C 1
ATOM 1576 O O . ARG B 1 73 ? 8.922 20.766 3.061 1 94.75 73 ARG B O 1
ATOM 1583 N N . HIS B 1 74 ? 8.234 19.703 4.992 1 95.56 74 HIS B N 1
ATOM 1584 C CA . HIS B 1 74 ? 8.359 18.406 4.344 1 95.56 74 HIS B CA 1
ATOM 1585 C C . HIS B 1 74 ? 7.371 18.266 3.195 1 95.56 74 HIS B C 1
ATOM 1587 O O . HIS B 1 74 ? 6.211 18.656 3.316 1 95.56 74 HIS B O 1
ATOM 1593 N N . PRO B 1 75 ? 7.758 17.641 2.158 1 93.88 75 PRO B N 1
ATOM 1594 C CA . PRO B 1 75 ? 6.781 17.297 1.122 1 93.88 75 PRO B CA 1
ATOM 1595 C C . PRO B 1 75 ? 5.652 16.406 1.649 1 93.88 75 PRO B C 1
ATOM 1597 O O . PRO B 1 75 ? 4.543 16.438 1.104 1 93.88 75 PRO B O 1
ATOM 1600 N N . GLY B 1 76 ? 5.887 15.703 2.732 1 95.88 76 GLY B N 1
ATOM 1601 C CA . GLY B 1 76 ? 4.898 14.797 3.289 1 95.88 76 GLY B CA 1
ATOM 1602 C C . GLY B 1 76 ? 3.971 15.469 4.285 1 95.88 76 GLY B C 1
ATOM 1603 O O . GLY B 1 76 ? 3.113 14.812 4.883 1 95.88 76 GLY B O 1
ATOM 1604 N N . ASP B 1 77 ? 4.086 16.719 4.48 1 97.31 77 ASP B N 1
ATOM 1605 C CA . ASP B 1 77 ? 3.279 17.438 5.469 1 97.31 77 ASP B CA 1
ATOM 1606 C C . ASP B 1 77 ? 1.927 17.844 4.883 1 97.31 77 ASP B C 1
ATOM 1608 O O . ASP B 1 77 ? 1.797 18.906 4.289 1 97.31 77 ASP B O 1
ATOM 1612 N N . PHE B 1 78 ? 0.881 17.078 5.199 1 96.88 78 PHE B N 1
ATOM 1613 C CA . PHE B 1 78 ? -0.415 17.297 4.566 1 96.88 78 PHE B CA 1
ATOM 1614 C C . PHE B 1 78 ? -1.326 18.125 5.473 1 96.88 78 PHE B C 1
ATOM 1616 O O . PHE B 1 78 ? -2.428 18.5 5.07 1 96.88 78 PHE B O 1
ATOM 1623 N N . GLY B 1 79 ? -0.875 18.391 6.691 1 97.25 79 GLY B N 1
ATOM 1624 C CA . GLY B 1 79 ? -1.646 19.234 7.586 1 97.25 79 GLY B CA 1
ATOM 1625 C C . GLY B 1 79 ? -2.629 18.453 8.445 1 97.25 79 GLY B C 1
ATOM 1626 O O . GLY B 1 79 ? -2.256 17.484 9.094 1 97.25 79 GLY B O 1
ATOM 1627 N N . ASN B 1 80 ? -3.877 18.922 8.484 1 98.25 80 ASN B N 1
ATOM 1628 C CA . ASN B 1 80 ? -4.895 18.375 9.375 1 98.25 80 ASN B CA 1
ATOM 1629 C C . ASN B 1 80 ? -6.16 18 8.617 1 98.25 80 ASN B C 1
ATOM 1631 O O . ASN B 1 80 ? -6.461 18.578 7.57 1 98.25 80 ASN B O 1
ATOM 1635 N N . VAL B 1 81 ? -6.844 17.062 9.188 1 98.44 81 VAL B N 1
ATOM 1636 C CA . VAL B 1 81 ? -8.219 16.75 8.812 1 98.44 81 VAL B CA 1
ATOM 1637 C C . VAL B 1 81 ? -9.117 16.781 10.047 1 98.44 81 VAL B C 1
ATOM 1639 O O . VAL B 1 81 ? -8.633 16.641 11.172 1 98.44 81 VAL B O 1
ATOM 1642 N N . ARG B 1 82 ? -10.352 16.984 9.828 1 98.38 82 ARG B N 1
ATOM 1643 C CA . ARG B 1 82 ? -11.305 17 10.93 1 98.38 82 ARG B CA 1
ATOM 1644 C C . ARG B 1 82 ? -12.289 15.828 10.82 1 98.38 82 ARG B C 1
ATOM 1646 O O . ARG B 1 82 ? -12.727 15.484 9.727 1 98.38 82 ARG B O 1
ATOM 1653 N N . THR B 1 83 ? -12.602 15.289 11.938 1 98.56 83 THR B N 1
ATOM 1654 C CA . THR B 1 83 ? -13.633 14.258 12 1 98.56 83 THR B CA 1
ATOM 1655 C C . THR B 1 83 ? -14.953 14.852 12.492 1 98.56 83 THR B C 1
ATOM 1657 O O . THR B 1 83 ? -14.961 15.828 13.242 1 98.56 83 THR B O 1
ATOM 1660 N N . ASP B 1 84 ? -16.016 14.281 12.055 1 98.44 84 ASP B N 1
ATOM 1661 C CA . ASP B 1 84 ? -17.312 14.711 12.547 1 98.44 84 ASP B CA 1
ATOM 1662 C C . ASP B 1 84 ? -17.672 13.992 13.844 1 98.44 84 ASP B C 1
ATOM 1664 O O . ASP B 1 84 ? -16.828 13.352 14.461 1 98.44 84 ASP B O 1
ATOM 1668 N N . GLY B 1 85 ? -18.875 14.172 14.25 1 98.38 85 GLY B N 1
ATOM 1669 C CA . GLY B 1 85 ? -19.328 13.609 15.516 1 98.38 85 GLY B CA 1
ATOM 1670 C C . GLY B 1 85 ? -19.438 12.094 15.484 1 98.38 85 GLY B C 1
ATOM 1671 O O . GLY B 1 85 ? -19.609 11.461 16.531 1 98.38 85 GLY B O 1
ATOM 1672 N N . MET B 1 86 ? -19.297 11.492 14.336 1 98.25 86 MET B N 1
ATOM 1673 C CA . MET B 1 86 ? -19.375 10.039 14.195 1 98.25 86 MET B CA 1
ATOM 1674 C C . MET B 1 86 ? -18.016 9.438 13.883 1 98.25 86 MET B C 1
ATOM 1676 O O . MET B 1 86 ? -17.922 8.266 13.523 1 98.25 86 MET B O 1
ATOM 1680 N N . GLY B 1 87 ? -16.953 10.227 13.875 1 98.38 87 GLY B N 1
ATOM 1681 C CA . GLY B 1 87 ? -15.602 9.727 13.656 1 98.38 87 GLY B CA 1
ATOM 1682 C C . GLY B 1 87 ? -15.266 9.562 12.188 1 98.38 87 GLY B C 1
ATOM 1683 O O . GLY B 1 87 ? -14.445 8.711 11.82 1 98.38 87 GLY B O 1
ATOM 1684 N N . VAL B 1 88 ? -15.969 10.289 11.375 1 98.62 88 VAL B N 1
ATOM 1685 C CA . VAL B 1 88 ? -15.688 10.258 9.945 1 98.62 88 VAL B CA 1
ATOM 1686 C C . VAL B 1 88 ? -14.883 11.492 9.547 1 98.62 88 VAL B C 1
ATOM 1688 O O . VAL B 1 88 ? -15.281 12.625 9.836 1 98.62 88 VAL B O 1
ATOM 1691 N N . ALA B 1 89 ? -13.719 11.281 8.953 1 98.56 89 ALA B N 1
ATOM 1692 C CA . ALA B 1 89 ? -12.938 12.367 8.375 1 98.56 89 ALA B CA 1
ATOM 1693 C C . ALA B 1 89 ? -13.172 12.484 6.875 1 98.56 89 ALA B C 1
ATOM 1695 O O . ALA B 1 89 ? -12.992 11.516 6.133 1 98.56 89 ALA B O 1
ATOM 1696 N N . ASN B 1 90 ? -13.57 13.617 6.461 1 96.62 90 ASN B N 1
ATOM 1697 C CA . ASN B 1 90 ? -13.648 13.93 5.039 1 96.62 90 ASN B CA 1
ATOM 1698 C C . ASN B 1 90 ? -12.414 14.688 4.559 1 96.62 90 ASN B C 1
ATOM 1700 O O . ASN B 1 90 ? -12.125 15.781 5.043 1 96.62 90 ASN B O 1
ATOM 1704 N N . PHE B 1 91 ? -11.75 14.07 3.695 1 97.69 91 PHE B N 1
ATOM 1705 C CA . PHE B 1 91 ? -10.57 14.688 3.109 1 97.69 91 PHE B CA 1
ATOM 1706 C C . PHE B 1 91 ? -10.953 15.562 1.921 1 97.69 91 PHE B C 1
ATOM 1708 O O . PHE B 1 91 ? -11.617 15.102 0.994 1 97.69 91 PHE B O 1
ATOM 1715 N N . ASP B 1 92 ? -10.586 16.766 1.953 1 96.88 92 ASP B N 1
ATOM 1716 C CA . ASP B 1 92 ? -10.625 17.719 0.855 1 96.88 92 ASP B CA 1
ATOM 1717 C C . ASP B 1 92 ? -9.5 18.75 0.981 1 96.88 92 ASP B C 1
ATOM 1719 O O . ASP B 1 92 ? -9.742 19.891 1.354 1 96.88 92 ASP B O 1
ATOM 1723 N N . LEU B 1 93 ? -8.336 18.328 0.587 1 95.56 93 LEU B N 1
ATOM 1724 C CA . LEU B 1 93 ? -7.125 19.125 0.767 1 95.56 93 LEU B CA 1
ATOM 1725 C C . LEU B 1 93 ? -6.504 19.469 -0.58 1 95.56 93 LEU B C 1
ATOM 1727 O O . LEU B 1 93 ? -6.539 18.672 -1.517 1 95.56 93 LEU B O 1
ATOM 1731 N N . THR B 1 94 ? -6.012 20.625 -0.661 1 93.75 94 THR B N 1
ATOM 1732 C CA . THR B 1 94 ? -5.141 21.047 -1.751 1 93.75 94 THR B CA 1
ATOM 1733 C C . THR B 1 94 ? -3.773 21.469 -1.22 1 93.75 94 THR B C 1
ATOM 1735 O O . THR B 1 94 ? -3.672 22.359 -0.383 1 93.75 94 THR B O 1
ATOM 1738 N N . ILE B 1 95 ? -2.752 20.766 -1.698 1 91.31 95 ILE B N 1
ATOM 1739 C CA . ILE B 1 95 ? -1.389 20.953 -1.209 1 91.31 95 ILE B CA 1
ATOM 1740 C C . ILE B 1 95 ? -0.461 21.281 -2.375 1 91.31 95 ILE B C 1
ATOM 1742 O O . ILE B 1 95 ? -0.534 20.656 -3.436 1 91.31 95 ILE B O 1
ATOM 1746 N N . ARG B 1 96 ? 0.397 22.281 -2.154 1 91.44 96 ARG B N 1
ATOM 1747 C CA . ARG B 1 96 ? 1.403 22.531 -3.18 1 91.44 96 ARG B CA 1
ATOM 1748 C C . ARG B 1 96 ? 2.426 21.406 -3.24 1 91.44 96 ARG B C 1
ATOM 1750 O O . ARG B 1 96 ? 2.9 20.938 -2.205 1 91.44 96 ARG B O 1
ATOM 1757 N N . ASN B 1 97 ? 2.695 20.953 -4.406 1 87.94 97 ASN B N 1
ATOM 1758 C CA . ASN B 1 97 ? 3.598 19.812 -4.57 1 87.94 97 ASN B CA 1
ATOM 1759 C C . ASN B 1 97 ? 5.047 20.266 -4.738 1 87.94 97 ASN B C 1
ATOM 1761 O O . ASN B 1 97 ? 5.891 19.5 -5.211 1 87.94 97 ASN B O 1
ATOM 1765 N N . SER B 1 98 ? 5.371 21.516 -4.387 1 80.69 98 SER B N 1
ATOM 1766 C CA . SER B 1 98 ? 6.68 22.094 -4.648 1 80.69 98 SER B CA 1
ATOM 1767 C C . SER B 1 98 ? 7.785 21.328 -3.93 1 80.69 98 SER B C 1
ATOM 1769 O O . SER B 1 98 ? 8.945 21.375 -4.348 1 80.69 98 SER B O 1
ATOM 1771 N N . GLY B 1 99 ? 7.5 20.609 -2.957 1 83.56 99 GLY B N 1
ATOM 1772 C CA . GLY B 1 99 ? 8.516 19.828 -2.268 1 83.56 99 GLY B CA 1
ATOM 1773 C C . GLY B 1 99 ? 8.797 18.5 -2.924 1 83.56 99 GLY B C 1
ATOM 1774 O O . GLY B 1 99 ? 9.703 17.766 -2.512 1 83.56 99 GLY B O 1
ATOM 1775 N N . LEU B 1 100 ? 8.078 18.219 -4.023 1 89.19 100 LEU B N 1
ATOM 1776 C CA . LEU B 1 100 ? 8.25 16.953 -4.734 1 89.19 100 LEU B CA 1
ATOM 1777 C C . LEU B 1 100 ? 9.055 17.156 -6.016 1 89.19 100 LEU B C 1
ATOM 1779 O O . LEU B 1 100 ? 8.961 18.203 -6.652 1 89.19 100 LEU B O 1
ATOM 1783 N N . THR B 1 101 ? 9.883 16.188 -6.293 1 86.44 101 THR B N 1
ATOM 1784 C CA . THR B 1 101 ? 10.633 16.219 -7.547 1 86.44 101 THR B CA 1
ATOM 1785 C C . THR B 1 101 ? 9.766 15.727 -8.703 1 86.44 101 THR B C 1
ATOM 1787 O O . THR B 1 101 ? 9.852 16.25 -9.812 1 86.44 101 THR B O 1
ATOM 1790 N N . LYS B 1 102 ? 9.039 14.703 -8.445 1 89.75 102 LYS B N 1
ATOM 1791 C CA . LYS B 1 102 ? 8.086 14.164 -9.414 1 89.75 102 LYS B CA 1
ATOM 1792 C C . LYS B 1 102 ? 6.711 13.977 -8.781 1 89.75 102 LYS B C 1
ATOM 1794 O O . LYS B 1 102 ? 6.598 13.773 -7.57 1 89.75 102 LYS B O 1
ATOM 1799 N N . ASN B 1 103 ? 5.719 13.984 -9.594 1 80 103 ASN B N 1
ATOM 1800 C CA . ASN B 1 103 ? 4.332 13.93 -9.141 1 80 103 ASN B CA 1
ATOM 1801 C C . ASN B 1 103 ? 4.012 12.594 -8.469 1 80 103 ASN B C 1
ATOM 1803 O O . ASN B 1 103 ? 3.113 12.516 -7.633 1 80 103 ASN B O 1
ATOM 1807 N N . ASP B 1 104 ? 4.754 11.531 -8.836 1 85.44 104 ASP B N 1
ATOM 1808 C CA . ASP B 1 104 ? 4.398 10.211 -8.328 1 85.44 104 ASP B CA 1
ATOM 1809 C C . ASP B 1 104 ? 5.418 9.727 -7.301 1 85.44 104 ASP B C 1
ATOM 1811 O O . ASP B 1 104 ? 5.52 8.523 -7.031 1 85.44 104 ASP B O 1
ATOM 1815 N N . GLU B 1 105 ? 6.109 10.641 -6.77 1 93.69 105 GLU B N 1
ATOM 1816 C CA . GLU B 1 105 ? 7.172 10.281 -5.832 1 93.69 105 GLU B CA 1
ATOM 1817 C C . GLU B 1 105 ? 6.59 9.734 -4.531 1 93.69 105 GLU B C 1
ATOM 1819 O O . GLU B 1 105 ? 7.297 9.086 -3.756 1 93.69 105 GLU B O 1
ATOM 1824 N N . LEU B 1 106 ? 5.383 9.977 -4.277 1 96.56 106 LEU B N 1
ATOM 1825 C CA . LEU B 1 106 ? 4.758 9.531 -3.041 1 96.56 106 LEU B CA 1
ATOM 1826 C C . LEU B 1 106 ? 4.273 8.086 -3.17 1 96.56 106 LEU B C 1
ATOM 1828 O O . LEU B 1 106 ? 3.922 7.457 -2.172 1 96.56 106 LEU B O 1
ATOM 1832 N N . LEU B 1 107 ? 4.328 7.574 -4.406 1 97.44 107 LEU B N 1
ATOM 1833 C CA . LEU B 1 107 ? 3.871 6.207 -4.637 1 97.44 107 LEU B CA 1
ATOM 1834 C C . LEU B 1 107 ? 4.656 5.219 -3.781 1 97.44 107 LEU B C 1
ATOM 1836 O O . LEU B 1 107 ? 5.887 5.293 -3.717 1 97.44 107 LEU B O 1
ATOM 1840 N N . GLY B 1 108 ? 3.904 4.352 -3.084 1 98.5 108 GLY B N 1
ATOM 1841 C CA . GLY B 1 108 ? 4.52 3.322 -2.26 1 98.5 108 GLY B CA 1
ATOM 1842 C C . GLY B 1 108 ? 4.812 3.787 -0.847 1 98.5 108 GLY B C 1
ATOM 1843 O O . GLY B 1 108 ? 5.242 2.996 -0.004 1 98.5 108 GLY B O 1
ATOM 1844 N N . LEU B 1 109 ? 4.617 5.035 -0.542 1 98.69 109 LEU B N 1
ATOM 1845 C CA . LEU B 1 109 ? 4.82 5.566 0.803 1 98.69 109 LEU B CA 1
ATOM 1846 C C . LEU B 1 109 ? 3.529 5.492 1.614 1 98.69 109 LEU B C 1
ATOM 1848 O O . LEU B 1 109 ? 2.447 5.316 1.052 1 98.69 109 LEU B O 1
ATOM 1852 N N . ALA B 1 110 ? 3.67 5.598 2.889 1 98.81 110 ALA B N 1
ATOM 1853 C CA . ALA B 1 110 ? 2.508 5.465 3.764 1 98.81 110 ALA B CA 1
ATOM 1854 C C . ALA B 1 110 ? 1.931 6.828 4.121 1 98.81 110 ALA B C 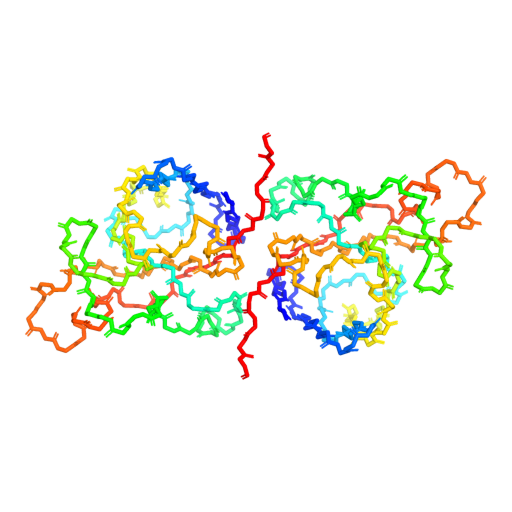1
ATOM 1856 O O . ALA B 1 110 ? 2.67 7.742 4.496 1 98.81 110 ALA B O 1
ATOM 1857 N N . VAL B 1 111 ? 0.657 6.973 4 1 98.81 111 VAL B N 1
ATOM 1858 C CA . VAL B 1 111 ? -0.066 8.055 4.656 1 98.81 111 VAL B CA 1
ATOM 1859 C C . VAL B 1 111 ? -0.421 7.656 6.086 1 98.81 111 VAL B C 1
ATOM 1861 O O . VAL B 1 111 ? -0.975 6.578 6.312 1 98.81 111 VAL B O 1
ATOM 1864 N N . VAL B 1 112 ? -0.098 8.508 6.984 1 98.75 112 VAL B N 1
ATOM 1865 C CA . VAL B 1 112 ? -0.357 8.258 8.398 1 98.75 112 VAL B CA 1
ATOM 1866 C C . VAL B 1 112 ? -1.304 9.32 8.953 1 98.75 112 VAL B C 1
ATOM 1868 O O . VAL B 1 112 ? -1.082 10.516 8.758 1 98.75 112 VAL B O 1
ATOM 1871 N N . VAL B 1 113 ? -2.354 8.891 9.57 1 98.81 113 VAL B N 1
ATOM 1872 C CA . VAL B 1 113 ? -3.219 9.758 10.367 1 98.81 113 VAL B CA 1
ATOM 1873 C C . VAL B 1 113 ? -2.824 9.672 11.844 1 98.81 113 VAL B C 1
ATOM 1875 O O . VAL B 1 113 ? -2.826 8.586 12.43 1 98.81 113 VAL B O 1
ATOM 1878 N N . HIS B 1 114 ? -2.52 10.812 12.383 1 98.75 114 HIS B N 1
ATOM 1879 C CA . HIS B 1 114 ? -2.082 10.875 13.773 1 98.75 114 HIS B CA 1
ATOM 1880 C C . HIS B 1 114 ? -3.248 11.188 14.703 1 98.75 114 HIS B C 1
ATOM 1882 O O . HIS B 1 114 ? -4.305 11.641 14.258 1 98.75 114 HIS B O 1
ATOM 1888 N N . ALA B 1 115 ? -3.008 10.953 15.977 1 98.25 115 ALA B N 1
ATOM 1889 C CA . ALA B 1 115 ? -4.062 11.039 16.984 1 98.25 115 ALA B CA 1
ATOM 1890 C C . ALA B 1 115 ? -4.297 12.484 17.406 1 98.25 115 ALA B C 1
ATOM 1892 O O . ALA B 1 115 ? -5.344 12.805 17.984 1 98.25 115 ALA B O 1
ATOM 1893 N N . GLY B 1 116 ? -3.328 13.32 17.219 1 98.38 116 GLY B N 1
ATOM 1894 C CA . GLY B 1 116 ? -3.441 14.703 17.656 1 98.38 116 GLY B CA 1
ATOM 1895 C C . GLY B 1 116 ? -3.375 15.688 16.5 1 98.38 116 GLY B C 1
ATOM 1896 O O . GLY B 1 116 ? -2.979 15.336 15.391 1 98.38 116 GLY B O 1
ATOM 1897 N N . GLN B 1 117 ? -3.727 16.891 16.828 1 98.62 117 GLN B N 1
ATOM 1898 C CA . GLN B 1 117 ? -3.645 17.984 15.867 1 98.62 117 GLN B CA 1
ATOM 1899 C C . GLN B 1 117 ? -2.193 18.328 15.539 1 98.62 117 GLN B C 1
ATOM 1901 O O . GLN B 1 117 ? -1.337 18.344 16.422 1 98.62 117 GLN B O 1
ATOM 1906 N N . ASP B 1 118 ? -1.932 18.453 14.25 1 98.62 118 ASP B N 1
ATOM 1907 C CA . ASP B 1 118 ? -0.664 19.031 13.805 1 98.62 118 ASP B CA 1
ATOM 1908 C C . ASP B 1 118 ? -0.604 20.531 14.109 1 98.62 118 ASP B C 1
ATOM 1910 O O . ASP B 1 118 ? -1.492 21.281 13.703 1 98.62 118 ASP B O 1
ATOM 1914 N N . ASP B 1 119 ? 0.404 21 14.742 1 98.38 119 ASP B N 1
ATOM 1915 C CA . ASP B 1 119 ? 0.498 22.422 15.07 1 98.38 119 ASP B CA 1
ATOM 1916 C C . ASP B 1 119 ? 1.2 23.203 13.961 1 98.38 119 ASP B C 1
ATOM 1918 O O . ASP B 1 119 ? 1.48 24.391 14.109 1 98.38 119 ASP B O 1
ATOM 1922 N N . LEU B 1 120 ? 1.625 22.531 12.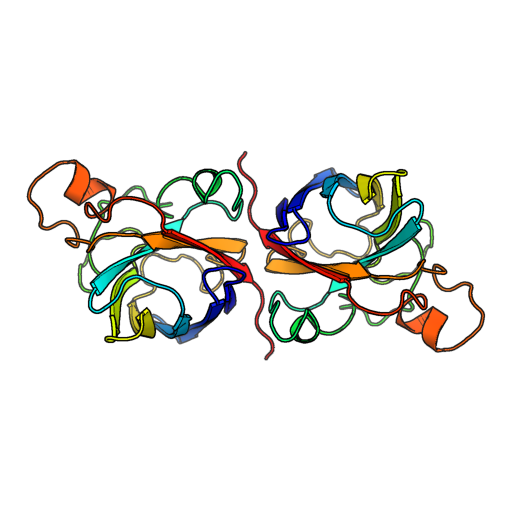859 1 97.38 120 LEU B N 1
ATOM 1923 C CA . LEU B 1 120 ? 2.102 23.094 11.602 1 97.38 120 LEU B CA 1
ATOM 1924 C C . LEU B 1 120 ? 3.436 23.797 11.797 1 97.38 120 LEU B C 1
ATOM 1926 O O . LEU B 1 120 ? 3.727 24.781 11.102 1 97.38 120 LEU B O 1
ATOM 1930 N N . GLY B 1 121 ? 4.121 23.344 12.797 1 96.62 121 GLY B N 1
ATOM 1931 C CA . GLY B 1 121 ? 5.422 23.938 13.055 1 96.62 121 GLY B CA 1
ATOM 1932 C C . GLY B 1 121 ? 5.348 25.219 13.859 1 96.62 121 GLY B C 1
ATOM 1933 O O . GLY B 1 121 ? 6.34 25.938 13.984 1 96.62 121 GLY B O 1
ATOM 1934 N N . GLN B 1 122 ? 4.238 25.5 14.477 1 95.94 122 GLN B N 1
ATOM 1935 C CA . GLN B 1 122 ? 4.016 26.781 15.141 1 95.94 122 GLN B CA 1
ATOM 1936 C C . GLN B 1 122 ? 3.939 26.609 16.656 1 95.94 122 GLN B C 1
ATOM 1938 O O . GLN B 1 122 ? 3.572 27.547 17.359 1 95.94 122 GLN B O 1
ATOM 1943 N N . GLY B 1 123 ? 4.223 25.5 17.109 1 95.25 123 GLY B N 1
ATOM 1944 C CA . GLY B 1 123 ? 4.082 25.203 18.531 1 95.25 123 GLY B CA 1
ATOM 1945 C C . GLY B 1 123 ? 5.211 25.766 19.375 1 95.25 123 GLY B C 1
ATOM 1946 O O . GLY B 1 123 ? 5.109 25.812 20.594 1 95.25 123 GLY B O 1
ATOM 1947 N N . GLY B 1 124 ? 6.371 26.172 18.719 1 95.38 124 GLY B N 1
ATOM 1948 C CA . GLY B 1 124 ? 7.434 26.859 19.438 1 95.38 124 GLY B CA 1
ATOM 1949 C C . GLY B 1 124 ? 8.367 25.906 20.172 1 95.38 124 GLY B C 1
ATOM 1950 O O . GLY B 1 124 ? 8.945 26.266 21.188 1 95.38 124 GLY B O 1
ATOM 1951 N N . ASN B 1 125 ? 8.391 24.688 19.844 1 95.94 125 ASN B N 1
ATOM 1952 C CA . ASN B 1 125 ? 9.289 23.703 20.438 1 95.94 125 ASN B CA 1
ATOM 1953 C C . ASN B 1 125 ? 9.852 22.75 19.391 1 95.94 125 ASN B C 1
ATOM 1955 O O . ASN B 1 125 ? 9.445 22.781 18.219 1 95.94 125 ASN B O 1
ATOM 1959 N N . ALA B 1 126 ? 10.836 21.906 19.766 1 95.81 126 ALA B N 1
ATOM 1960 C CA . ALA B 1 126 ? 11.555 21.031 18.844 1 95.81 126 ALA B CA 1
ATOM 1961 C C . ALA B 1 126 ? 10.609 20.031 18.188 1 95.81 126 ALA B C 1
ATOM 1963 O O . ALA B 1 126 ? 10.758 19.719 17 1 95.81 126 ALA B O 1
ATOM 1964 N N . GLY B 1 127 ? 9.742 19.484 18.953 1 96.5 127 GLY B N 1
ATOM 1965 C CA . GLY B 1 127 ? 8.781 18.547 18.406 1 96.5 127 GLY B CA 1
ATOM 1966 C C . GLY B 1 127 ? 7.895 19.141 17.328 1 96.5 127 GLY B C 1
ATOM 1967 O O . GLY B 1 127 ? 7.551 18.469 16.359 1 96.5 127 GLY B O 1
ATOM 1968 N N . SER B 1 128 ? 7.496 20.406 17.547 1 97.56 128 SER B N 1
ATOM 1969 C CA . SER B 1 128 ? 6.723 21.156 16.562 1 97.56 128 SER B CA 1
ATOM 1970 C C . SER B 1 128 ? 7.465 21.25 15.227 1 97.56 128 SER B C 1
ATOM 1972 O O . SER B 1 128 ? 6.895 20.969 14.172 1 97.56 128 SER B O 1
ATOM 1974 N N . LEU B 1 129 ? 8.742 21.516 15.219 1 95.75 129 LEU B N 1
ATOM 1975 C CA . LEU B 1 129 ? 9.555 21.734 14.031 1 95.75 129 LEU B CA 1
ATOM 1976 C C . LEU B 1 129 ? 9.898 20.406 13.359 1 95.75 129 LEU B C 1
ATOM 1978 O O . LEU B 1 129 ? 10.289 20.375 12.188 1 95.75 129 LEU B O 1
ATOM 1982 N N . ALA B 1 130 ? 9.781 19.375 14.133 1 96.31 130 ALA B N 1
ATOM 1983 C CA . ALA B 1 130 ? 10.125 18.062 13.586 1 96.31 130 ALA B CA 1
ATOM 1984 C C . ALA B 1 130 ? 8.891 17.375 13.008 1 96.31 130 ALA B C 1
ATOM 1986 O O . ALA B 1 130 ? 8.93 16.844 11.891 1 96.31 130 ALA B O 1
ATOM 1987 N N . THR B 1 131 ? 7.75 17.391 13.781 1 96.94 131 THR B N 1
ATOM 1988 C CA . THR B 1 131 ? 6.641 16.531 13.391 1 96.94 131 THR B CA 1
ATOM 1989 C C . THR B 1 131 ? 5.312 17.281 13.477 1 96.94 131 THR B C 1
ATOM 1991 O O . THR B 1 131 ? 4.258 16.703 13.18 1 96.94 131 THR B O 1
ATOM 1994 N N . GLY B 1 132 ? 5.324 18.562 13.992 1 98.19 132 GLY B N 1
ATOM 1995 C CA . GLY B 1 132 ? 4.09 19.297 14.211 1 98.19 132 GLY B CA 1
ATOM 1996 C C . GLY B 1 132 ? 3.34 18.859 15.453 1 98.19 132 GLY B C 1
ATOM 1997 O O . GLY B 1 132 ? 2.186 19.234 15.656 1 98.19 132 GLY B O 1
ATOM 1998 N N . ASN B 1 133 ? 3.967 17.953 16.281 1 98.31 133 ASN B N 1
ATOM 1999 C CA . ASN B 1 133 ? 3.404 17.484 17.547 1 98.31 133 ASN B CA 1
ATOM 2000 C C . ASN B 1 133 ? 2.057 16.797 17.344 1 98.31 133 ASN B C 1
ATOM 2002 O O . ASN B 1 133 ? 1.12 17.016 18.109 1 98.31 133 ASN B O 1
ATOM 2006 N N . SER B 1 134 ? 1.953 16.016 16.359 1 97.94 134 SER B N 1
ATOM 2007 C CA . SER B 1 134 ? 0.645 15.461 16.016 1 97.94 134 SER B CA 1
ATOM 2008 C C . SER B 1 134 ? 0.363 14.18 16.812 1 97.94 134 SER B C 1
ATOM 2010 O O . SER B 1 134 ? -0.719 13.602 16.688 1 97.94 134 SER B O 1
ATOM 2012 N N . GLY B 1 135 ? 1.378 13.68 17.594 1 97.75 135 GLY B N 1
ATOM 2013 C CA . GLY B 1 135 ? 1.126 12.586 18.531 1 97.75 135 GLY B CA 1
ATOM 2014 C C . GLY B 1 135 ? 1.177 11.219 17.875 1 97.75 135 GLY B C 1
ATOM 2015 O O . GLY B 1 135 ? 1.881 11.031 16.875 1 97.75 135 GLY B O 1
ATOM 2016 N N . ALA B 1 136 ? 0.521 10.258 18.469 1 98.06 136 ALA B N 1
ATOM 2017 C CA . ALA B 1 136 ? 0.616 8.844 18.109 1 98.06 136 ALA B CA 1
ATOM 2018 C C . ALA B 1 136 ? 0.063 8.594 16.719 1 98.06 136 ALA B C 1
ATOM 2020 O O . ALA B 1 136 ? -0.745 9.375 16.219 1 98.06 136 ALA B O 1
ATOM 2021 N N . ARG B 1 137 ? 0.523 7.539 16.141 1 98.44 137 ARG B N 1
ATOM 2022 C CA . ARG B 1 137 ? 0.03 7.082 14.844 1 98.44 137 ARG B CA 1
ATOM 2023 C C . ARG B 1 137 ? -1.234 6.242 15.008 1 98.44 137 ARG B C 1
ATOM 2025 O O . ARG B 1 137 ? -1.199 5.164 15.602 1 98.44 137 ARG B O 1
ATOM 2032 N N . LEU B 1 138 ? -2.338 6.734 14.469 1 97.88 138 LEU B N 1
ATOM 2033 C CA . LEU B 1 138 ? -3.613 6.047 14.648 1 97.88 138 LEU B CA 1
ATOM 2034 C C . LEU B 1 138 ? -3.789 4.953 13.602 1 97.88 138 LEU B C 1
ATOM 2036 O O . LEU B 1 138 ? -4.188 3.834 13.922 1 97.88 138 LEU B O 1
ATOM 2040 N N . THR B 1 139 ? -3.586 5.281 12.375 1 98 139 THR B N 1
ATOM 2041 C CA . THR B 1 139 ? -3.744 4.363 11.25 1 98 139 THR B CA 1
ATOM 2042 C C . THR B 1 139 ? -2.883 4.801 10.07 1 98 139 THR B C 1
ATOM 2044 O O . THR B 1 139 ? -2.424 5.941 10.016 1 98 139 THR B O 1
ATOM 2047 N N . CYS B 1 140 ? -2.635 3.898 9.172 1 98.31 140 CYS B N 1
ATOM 2048 C CA . CYS B 1 140 ? -1.812 4.176 8 1 98.31 140 CYS B CA 1
ATOM 2049 C C . CYS B 1 140 ? -2.201 3.273 6.836 1 98.31 140 CYS B C 1
A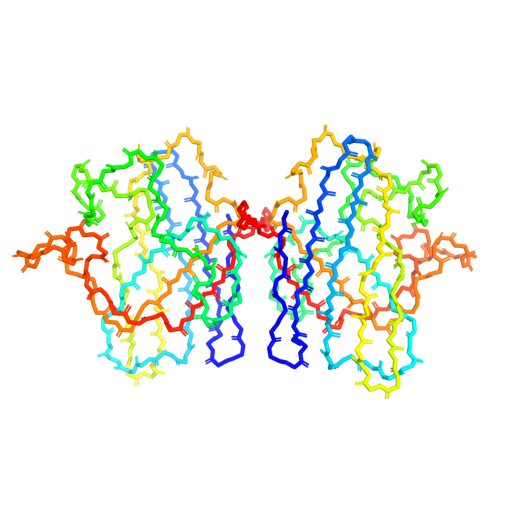TOM 2051 O O . CYS B 1 140 ? -2.797 2.215 7.039 1 98.31 140 CYS B O 1
ATOM 2053 N N . ALA B 1 141 ? -1.905 3.672 5.703 1 98.69 141 ALA B N 1
ATOM 2054 C CA . ALA B 1 141 ? -2.117 2.957 4.449 1 98.69 141 ALA B CA 1
ATOM 2055 C C . ALA B 1 141 ? -1.091 3.375 3.398 1 98.69 141 ALA B C 1
ATOM 2057 O O . ALA B 1 141 ? -0.585 4.5 3.43 1 98.69 141 ALA B O 1
ATOM 2058 N N . VAL B 1 142 ? -0.812 2.506 2.494 1 98.81 142 VAL B N 1
ATOM 2059 C CA . VAL B 1 142 ? 0.185 2.775 1.463 1 98.81 142 VAL B CA 1
ATOM 2060 C C . VAL B 1 142 ? -0.482 3.438 0.259 1 98.81 142 VAL B C 1
ATOM 2062 O O . VAL B 1 142 ? -1.567 3.029 -0.16 1 98.81 142 VAL B O 1
ATOM 2065 N N . LEU B 1 143 ? 0.153 4.492 -0.255 1 98.75 143 LEU B N 1
ATOM 2066 C CA . LEU B 1 143 ? -0.288 5.105 -1.502 1 98.75 143 LEU B CA 1
ATOM 2067 C C . LEU B 1 143 ? 0.045 4.219 -2.695 1 98.75 143 LEU B C 1
ATOM 2069 O O . LEU B 1 143 ? 1.214 4.074 -3.061 1 98.75 143 LEU B O 1
ATOM 2073 N N . GLY B 1 144 ? -0.958 3.621 -3.252 1 98.75 144 GLY B N 1
ATOM 2074 C CA . GLY B 1 144 ? -0.815 2.732 -4.395 1 98.75 144 GLY B CA 1
ATOM 2075 C C . GLY B 1 144 ? -1.319 3.34 -5.691 1 98.75 144 GLY B C 1
ATOM 2076 O O . GLY B 1 144 ? -1.851 4.453 -5.695 1 98.75 144 GLY B O 1
ATOM 2077 N N . VAL B 1 145 ? -1.139 2.576 -6.77 1 98.38 145 VAL B N 1
ATOM 2078 C CA . VAL B 1 145 ? -1.59 2.998 -8.094 1 98.38 145 VAL B CA 1
ATOM 2079 C C . VAL B 1 145 ? -3.117 2.996 -8.141 1 98.38 145 VAL B C 1
ATOM 2081 O O . VAL B 1 145 ? -3.752 1.983 -7.844 1 98.38 145 VAL B O 1
ATOM 2084 N N . ALA B 1 146 ? -3.666 4.129 -8.516 1 97.81 146 ALA B N 1
ATOM 2085 C CA . ALA B 1 146 ? -5.113 4.242 -8.656 1 97.81 146 ALA B CA 1
ATOM 2086 C C . ALA B 1 146 ? -5.566 3.803 -10.047 1 97.81 146 ALA B C 1
ATOM 2088 O O . ALA B 1 146 ? -4.801 3.889 -11.016 1 97.81 146 ALA B O 1
ATOM 2089 N N . ARG B 1 147 ? -6.809 3.316 -10.047 1 94.25 147 ARG B N 1
ATOM 2090 C CA . ARG B 1 147 ? -7.418 3.059 -11.352 1 94.25 147 ARG B CA 1
ATOM 2091 C C . ARG B 1 147 ? -7.617 4.355 -12.133 1 94.25 147 ARG B C 1
ATOM 2093 O O . ARG B 1 147 ? -8.008 5.375 -11.555 1 94.25 147 ARG B O 1
ATOM 2100 N N . PRO B 1 148 ? -7.316 4.348 -13.5 1 88.88 148 PRO B N 1
ATOM 2101 C CA . PRO B 1 148 ? -7.516 5.57 -14.289 1 88.88 148 PRO B CA 1
ATOM 2102 C C . PRO B 1 148 ? -8.98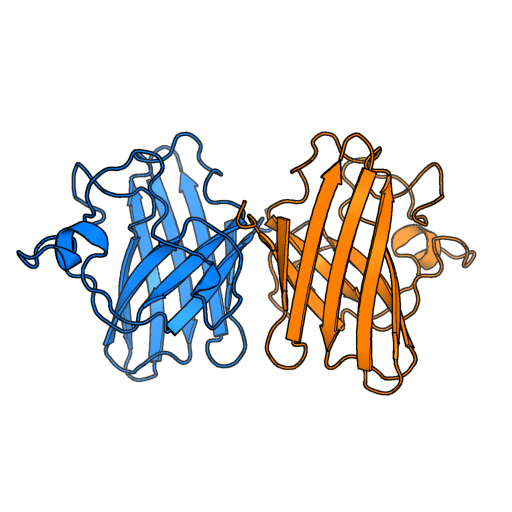4 5.977 -14.375 1 88.88 148 PRO B C 1
ATOM 2104 O O . PRO B 1 148 ? -9.875 5.125 -14.297 1 88.88 148 PRO B O 1
#

Foldseek 3Di:
DKWAFDDLKGKMWDWDDDPQKIWIWIKIANADAFAKKWKWWADALDCPPVNVVLHFGQAPPPWWDFAQPDPDHRLGGQFIWTHHRRRMTTGTGMHGNVNDPDPCPQARIKMWIANAGQCGLPPPDPCNRRHSCRHHTRTMTGHHDDDD/DKWAFDDLKGKMWDWDDDPQKIWIWIKIANADAFAKKWKWWADALDCPPVNVVLHFGQAPPPFWDFAQPDPDHRLGGQFIWTHHRRRMTTGTGMHGNVNDPDPCPSARIKMWIANAGQCGLPPPDPCNRRHSCRHHTRTMTGHHDDDD

InterPro domains:
  IPR001424 Superoxide dismutase, copper/zinc binding domain [PF00080] (11-142)
  IPR001424 Superoxide dismutase, copper/zinc binding domain [PR00068] (38-60)
  IPR001424 Superoxide dismutase, copper/zinc binding domain [PR00068] (74-83)
  IPR001424 Superoxide dismutase, copper/zinc binding domain [PR00068] (93-115)
  IPR001424 Superoxide dismutase, copper/zinc binding domain [PR00068] (118-144)
  IPR001424 Superoxide dismutase, copper/zinc binding domain [cd00305] (22-140)
  IPR024134 Superoxide dismutase (Cu/Zn) / superoxide dismutase copper chaperone [PTHR10003] (2-145)
  IPR036423 Superoxide dismutase-like, copper/zinc binding domain superfamily [G3DSA:2.60.40.200] (1-147)
  IPR036423 Superoxide dismutase-like, copper/zinc binding domain superfamily [SSF49329] (2-145)

Radius of gyration: 19.62 Å; Cα contacts (8 Å, |Δi|>4): 900; chains: 2; bounding box: 39×55×43 Å

Organism: Fasciola gigantica (NCBI:txid46835)

Sequence (296 aa):
MVATFNASYSGQIFVHADGNLLTVRGQISGLPNSSTLGVHVHQYGDLGNGCLNAGGHYNPRGVTHGGPDTASRHPGDFGNVRTDGMGVANFDLTIRNSGLTKNDELLGLAVVVHAGQDDLGQGGNAGSLATGNSGARLTCAVLGVARPMVATFNASYSGQIFVHADGNLLTVRGQISGLPNSSTLGVHVHQYGDLGNGCLNAGGHYNPRGVTHGGPDTASRHPGDFGNVRTDGMGVANFDLTIRNSGLTKNDELLGLAVVVHAGQDDLGQGGNAGSLATGNSGARLTCAVLGVARP

Secondary structure (DSSP, 8-state):
-EEEE-TTSEEEEEEEEETTEEEEEEEEESPPTT-EEEEEEES----TTTTGGG-SB--TT------TTSSS--TTEEEEEEB-TTSPEEEEEEEE-TT-SSTTTTTTPEEEEESS---TT-SSSHHHHHHTT--SEEEEEE-BPPP-/-EEEE-TTSEEEEEEEEETTEEEEEEEEESPPTT-EEEEEEES----TTTTGGG-SB--TT------TTSSS--TTEEEEEEB-TTSPEEEEEEEE-TT-SSTTTTTTPEEEEESS---TT-SSSHHHHHHTT--SEEEEEE-BPPP-

pLDDT: mean 95.84, std 4.02, range [79.44, 98.81]

Nearest PDB structures (foldseek):
  4oja-assembly1_A-2  TM=9.219E-01  e=1.382E-17  Hydra vulgaris
  1f1a-assembly1_A-2  TM=8.817E-01  e=1.084E-15  Saccharomyces cerevisiae
  1f1d-assembly1_A-2  TM=8.995E-01  e=5.007E-15  Saccharomyces cerevisiae
  6zs1-assembly1_C  TM=9.040E-01  e=5.935E-15  Thermochaetoides thermophila DSM 1495
  1jk9-assembly1_A  TM=8.864E-01  e=3.772E-15  Saccharomyces cerevisiae